Protein AF-A0A318J741-F1 (afdb_monomer_lite)

Sequence (229 aa):
MSKDDDIQQAINSIALIRQVISQTDAGNPDAKLSGITLDANLLVQLGVFFIVLALGLLELFTSGAMTETLGSGHQNLELKFFGIGLMAFIIVGLVLVLYFVVWRAARHNGEEPGAYIRRNFLYMYQLSLVSDLLMKFICLALLLLADKALWIAPVLLAFTADYLFQARLFTLPSKVAAALGVLCLSLAAYQFYVGSGSLLLPLLTFSAVAGLSAGRLVLRYRNQVQTVH

Secondary structure (DSSP, 8-state):
--HHHHHHHHHHHHHHHHHHHHHHS-S-TTTS--HHHHHHHHHHHHHHHHHHHHHHHHHHHTTSHHHHHHHHTTS-HHHHHHHHHHHHHHHHHHHHHHHHHHHHHHHHTT--HHHHHHHH-HHHHTSHHHHHHHHHHHHHHHHHHTT-GGGHHHHHHHHHHHHHHHTSS----HHHHHHHHHHHHHHHHHHHHHT---SHHHHHHHHHHHHHHHHHHHHHHHHHHHT--

Organism: NCBI:txid401470

Foldseek 3Di:
DDPVVVVVVVVVVVVVVVVVVVVVVVPCPPVLPDVLLLVLLLVLLVVVLVVLVVVLVCCVVVVRPVLVLLLCLLPDVVSLVVVLVVLVVVLVVSLVVSLVSLCVSCVVVVHDSLVSCVRRPVCVNVCVVVVLSVVLSVVCSVCSVVSNLLLNQLVLLLVQLVCLCVCRSFVDPNVVSNVLSVVSNVVSVVSVVVSGSGNNVSSVSSSVRSCVRSVVSVVVSVVVVVVVD

pLDDT: mean 73.74, std 16.0, range [33.69, 92.88]

Radius of gyration: 19.63 Å; chains: 1; bounding box: 60×36×53 Å

Structure (mmCIF, N/CA/C/O backbone):
data_AF-A0A318J741-F1
#
_entry.id   AF-A0A318J741-F1
#
loop_
_atom_site.group_PDB
_atom_site.id
_atom_site.type_symbol
_atom_site.label_atom_id
_atom_site.label_alt_id
_atom_site.label_comp_id
_atom_site.label_asym_id
_atom_site.label_entity_id
_atom_site.label_seq_id
_atom_site.pdbx_PDB_ins_code
_atom_site.Cartn_x
_atom_site.Cartn_y
_atom_site.Cartn_z
_atom_site.occupancy
_atom_site.B_iso_or_equiv
_atom_site.auth_seq_id
_atom_site.auth_comp_id
_atom_site.auth_asym_id
_atom_site.auth_atom_id
_atom_site.pdbx_PDB_model_num
ATOM 1 N N . MET A 1 1 ? 29.838 -16.207 22.877 1.00 45.62 1 MET A N 1
ATOM 2 C CA . MET A 1 1 ? 28.649 -15.331 22.905 1.00 45.62 1 MET A CA 1
ATOM 3 C C . MET A 1 1 ? 28.060 -15.362 21.514 1.00 45.62 1 MET A C 1
ATOM 5 O O . MET A 1 1 ? 28.719 -14.902 20.588 1.00 45.62 1 MET A O 1
ATOM 9 N N . SER A 1 2 ? 26.957 -16.093 21.349 1.00 47.00 2 SER A N 1
ATOM 10 C CA . SER A 1 2 ? 26.389 -16.400 20.035 1.00 47.00 2 SER A CA 1
ATOM 11 C C . SER A 1 2 ? 25.506 -15.249 19.567 1.00 47.00 2 SER A C 1
ATOM 13 O O . SER A 1 2 ? 24.723 -14.717 20.343 1.00 47.00 2 SER A O 1
ATOM 15 N N . LYS A 1 3 ? 25.608 -14.912 18.281 1.00 52.59 3 LYS A N 1
ATOM 16 C CA . LYS A 1 3 ? 24.819 -13.886 17.578 1.00 52.59 3 LYS A CA 1
ATOM 17 C C . LYS A 1 3 ? 23.297 -14.098 17.706 1.00 52.59 3 LYS A C 1
ATOM 19 O O . LYS A 1 3 ? 22.533 -13.159 17.515 1.00 52.59 3 LYS A O 1
ATOM 24 N N . ASP A 1 4 ? 22.877 -15.319 18.039 1.00 50.16 4 ASP A N 1
ATOM 25 C CA . ASP A 1 4 ? 21.478 -15.697 18.251 1.00 50.16 4 ASP A CA 1
ATOM 26 C C . ASP A 1 4 ? 20.902 -15.183 19.581 1.00 50.16 4 ASP A C 1
ATOM 28 O O . ASP A 1 4 ? 19.715 -14.851 19.631 1.00 50.16 4 ASP A O 1
ATOM 32 N N . ASP A 1 5 ? 21.731 -15.040 20.623 1.00 53.41 5 ASP A N 1
ATOM 33 C CA . ASP A 1 5 ? 21.294 -14.507 21.922 1.00 53.41 5 ASP A CA 1
ATOM 34 C C . ASP A 1 5 ? 20.944 -13.017 21.801 1.00 53.41 5 ASP A C 1
ATOM 36 O O . ASP A 1 5 ? 19.910 -12.581 22.304 1.00 53.41 5 ASP A O 1
ATOM 40 N N . ASP A 1 6 ? 21.733 -12.248 21.042 1.00 50.16 6 ASP A N 1
ATOM 41 C CA . ASP A 1 6 ? 21.487 -10.819 20.802 1.00 50.16 6 ASP A CA 1
ATOM 42 C C . ASP A 1 6 ? 20.216 -10.586 19.963 1.00 50.16 6 ASP A C 1
ATOM 44 O O . ASP A 1 6 ? 19.458 -9.643 20.210 1.00 50.16 6 ASP A O 1
ATOM 48 N N . ILE A 1 7 ? 19.930 -11.467 18.994 1.00 54.03 7 ILE A N 1
ATOM 49 C CA . ILE A 1 7 ? 18.706 -11.402 18.176 1.00 54.03 7 ILE A CA 1
ATOM 50 C C . ILE A 1 7 ? 17.479 -11.767 19.022 1.00 54.03 7 ILE A C 1
ATOM 52 O O . ILE A 1 7 ? 16.461 -11.073 18.955 1.00 54.03 7 ILE A O 1
ATOM 56 N N . GLN A 1 8 ? 17.561 -12.801 19.865 1.00 50.00 8 GLN A N 1
ATOM 57 C CA . GLN A 1 8 ? 16.479 -13.143 20.796 1.00 50.00 8 GLN A CA 1
ATOM 58 C C . GLN A 1 8 ? 16.249 -12.048 21.840 1.00 50.00 8 GLN A C 1
ATOM 60 O O . GLN A 1 8 ? 15.099 -11.747 22.174 1.00 50.00 8 GLN A O 1
ATOM 65 N N . GLN A 1 9 ? 17.309 -11.397 22.315 1.00 47.47 9 GLN A N 1
ATOM 66 C CA . GLN A 1 9 ? 17.214 -10.300 23.272 1.00 47.47 9 GLN A CA 1
ATOM 67 C C . GLN A 1 9 ? 16.610 -9.043 22.629 1.00 47.47 9 GLN A C 1
ATOM 69 O O . GLN A 1 9 ? 15.748 -8.405 23.238 1.00 47.47 9 GLN A O 1
ATOM 74 N N . ALA A 1 10 ? 16.943 -8.734 21.373 1.00 52.16 10 ALA A N 1
ATOM 75 C CA . ALA A 1 10 ? 16.309 -7.658 20.608 1.00 52.16 10 ALA A CA 1
ATOM 76 C C . ALA A 1 10 ? 14.812 -7.928 20.349 1.00 52.16 10 ALA A C 1
ATOM 78 O O . ALA A 1 10 ? 13.978 -7.040 20.542 1.00 52.16 10 ALA A O 1
ATOM 79 N N . ILE A 1 11 ? 14.443 -9.163 19.994 1.00 51.88 11 ILE A N 1
ATOM 80 C CA . ILE A 1 11 ? 13.040 -9.567 19.792 1.00 51.88 11 ILE A CA 1
ATOM 81 C C . ILE A 1 11 ? 12.247 -9.501 21.108 1.00 51.88 11 ILE A C 1
ATOM 83 O O . ILE A 1 11 ? 11.135 -8.967 21.124 1.00 51.88 11 ILE A O 1
ATOM 87 N N . ASN A 1 12 ? 12.820 -9.960 22.223 1.00 48.75 12 ASN A N 1
ATOM 88 C CA . ASN A 1 12 ? 12.201 -9.854 23.549 1.00 48.75 12 ASN A CA 1
ATOM 89 C C . ASN A 1 12 ? 12.054 -8.402 24.009 1.00 48.75 12 ASN A C 1
ATOM 91 O O . ASN A 1 12 ? 11.058 -8.063 24.641 1.00 48.75 12 ASN A O 1
ATOM 95 N N . SER A 1 13 ? 12.991 -7.529 23.644 1.00 49.62 13 SER A N 1
ATOM 96 C CA . SER A 1 13 ? 12.916 -6.093 23.933 1.00 49.62 13 SER A CA 1
ATOM 97 C C . SER A 1 13 ? 11.777 -5.426 23.160 1.00 49.62 13 SER A C 1
ATOM 99 O O . SER A 1 13 ? 11.023 -4.636 23.724 1.00 49.62 13 SER A O 1
ATOM 101 N N . ILE A 1 14 ? 11.582 -5.794 21.890 1.00 53.22 14 ILE A N 1
ATOM 102 C CA . ILE A 1 14 ? 10.446 -5.331 21.077 1.00 53.22 14 ILE A CA 1
ATOM 103 C C . ILE A 1 14 ? 9.124 -5.876 21.639 1.00 53.22 14 ILE A C 1
ATOM 105 O O . ILE A 1 14 ? 8.137 -5.141 21.717 1.00 53.22 14 ILE A O 1
ATOM 109 N N . ALA A 1 15 ? 9.098 -7.136 22.083 1.00 49.84 15 ALA A N 1
ATOM 110 C CA . ALA A 1 15 ? 7.933 -7.734 22.732 1.00 49.84 15 ALA A CA 1
ATOM 111 C C . ALA A 1 15 ? 7.603 -7.054 24.072 1.00 49.84 15 ALA A C 1
ATOM 113 O O . ALA A 1 15 ? 6.431 -6.801 24.340 1.00 49.84 15 ALA A O 1
ATOM 114 N N . LEU A 1 16 ? 8.615 -6.685 24.864 1.00 43.78 16 LEU A N 1
ATOM 115 C CA . LEU A 1 16 ? 8.478 -5.956 26.128 1.00 43.78 16 LEU A CA 1
ATOM 116 C C . LEU A 1 16 ? 8.013 -4.514 25.919 1.00 43.78 16 LEU A C 1
ATOM 118 O O . LEU A 1 16 ? 7.095 -4.080 26.606 1.00 43.78 16 LEU A O 1
ATOM 122 N N . ILE A 1 17 ? 8.555 -3.787 24.937 1.00 52.59 17 ILE A N 1
ATOM 123 C CA . ILE A 1 17 ? 8.069 -2.442 24.576 1.00 52.59 17 ILE A CA 1
ATOM 124 C C . ILE A 1 17 ? 6.600 -2.520 24.146 1.00 52.59 17 ILE A C 1
ATOM 126 O O . ILE A 1 17 ? 5.777 -1.708 24.568 1.00 52.59 17 ILE A O 1
ATOM 130 N N . ARG A 1 18 ? 6.235 -3.547 23.372 1.00 51.88 18 ARG A N 1
ATOM 131 C CA . ARG A 1 18 ? 4.846 -3.785 22.969 1.00 51.88 18 ARG A CA 1
ATOM 132 C C . ARG A 1 18 ? 3.959 -4.187 24.144 1.00 51.88 18 ARG A C 1
ATOM 134 O O . ARG A 1 18 ? 2.808 -3.769 24.186 1.00 51.88 18 ARG A O 1
ATOM 141 N N . GLN A 1 19 ? 4.482 -4.956 25.095 1.00 46.38 19 GLN A N 1
ATOM 142 C CA . GLN A 1 19 ? 3.770 -5.354 26.303 1.00 46.38 19 GLN A CA 1
ATOM 143 C C . GLN A 1 19 ? 3.533 -4.155 27.223 1.00 46.38 19 GLN A C 1
ATOM 145 O O . GLN A 1 19 ? 2.423 -4.005 27.714 1.00 46.38 19 GLN A O 1
ATOM 150 N N . VAL A 1 20 ? 4.509 -3.261 27.378 1.00 50.78 20 VAL A N 1
ATOM 151 C CA . VAL A 1 20 ? 4.385 -2.021 28.159 1.00 50.78 20 VAL A CA 1
ATOM 152 C C . VAL A 1 20 ? 3.412 -1.040 27.495 1.00 50.78 20 VAL A C 1
ATOM 154 O O . VAL A 1 20 ? 2.571 -0.462 28.182 1.00 50.78 20 VAL A O 1
ATOM 157 N N . ILE A 1 21 ? 3.421 -0.922 26.160 1.00 46.78 21 ILE A N 1
ATOM 158 C CA . ILE A 1 21 ? 2.388 -0.173 25.417 1.00 46.78 21 ILE A CA 1
ATOM 159 C C . ILE A 1 21 ? 1.013 -0.828 25.616 1.00 46.78 21 ILE A C 1
ATOM 161 O O . ILE A 1 21 ? 0.052 -0.142 25.948 1.00 46.78 21 ILE A O 1
ATOM 165 N N . SER A 1 22 ? 0.925 -2.159 25.521 1.00 40.78 22 SER A N 1
ATOM 166 C CA . SER A 1 22 ? -0.332 -2.890 25.719 1.00 40.78 22 SER A CA 1
ATOM 167 C C . SER A 1 22 ? -0.840 -2.854 27.160 1.00 40.78 22 SER A C 1
ATOM 169 O O . SER A 1 22 ? -2.041 -2.906 27.366 1.00 40.78 22 SER A O 1
ATOM 171 N N . GLN A 1 23 ? 0.047 -2.745 28.154 1.00 40.34 23 GLN A N 1
ATOM 172 C CA . GLN A 1 23 ? -0.297 -2.614 29.571 1.00 40.34 23 GLN A CA 1
ATOM 173 C C . GLN A 1 23 ? -0.703 -1.180 29.914 1.00 40.34 23 GLN A C 1
ATOM 175 O O . GLN A 1 23 ? -1.577 -0.984 30.752 1.00 40.34 23 GLN A O 1
ATOM 180 N N . THR A 1 24 ? -0.162 -0.188 29.205 1.00 44.19 24 THR A N 1
ATOM 181 C CA . THR A 1 24 ? -0.667 1.193 29.252 1.00 44.19 24 THR A CA 1
ATOM 182 C C . THR A 1 24 ? -2.039 1.303 28.560 1.00 44.19 24 THR A C 1
ATOM 184 O O . THR A 1 24 ? -2.886 2.084 28.989 1.00 44.19 24 THR A O 1
ATOM 187 N N . ASP A 1 25 ? -2.311 0.461 27.554 1.00 43.03 25 ASP A N 1
ATOM 188 C CA . ASP A 1 25 ? -3.630 0.278 26.920 1.00 43.03 25 ASP A CA 1
ATOM 189 C C . ASP A 1 25 ? -4.553 -0.729 27.649 1.00 43.03 25 ASP A C 1
ATOM 191 O O . ASP A 1 25 ? -5.737 -0.825 27.322 1.00 43.03 25 ASP A O 1
ATOM 195 N N . ALA A 1 26 ? -4.060 -1.453 28.662 1.00 38.97 26 ALA A N 1
ATOM 196 C CA . ALA A 1 26 ? -4.824 -2.456 29.417 1.00 38.97 26 ALA A CA 1
ATOM 197 C C . ALA A 1 26 ? -5.796 -1.837 30.431 1.00 38.97 26 ALA A C 1
ATOM 199 O O . ALA A 1 26 ? -6.567 -2.555 31.065 1.00 38.97 26 ALA A O 1
ATOM 200 N N . GLY A 1 27 ? -5.830 -0.506 30.535 1.00 33.69 27 GLY A N 1
ATOM 201 C CA . GLY A 1 27 ? -6.854 0.253 31.253 1.00 33.69 27 GLY A CA 1
ATOM 202 C C . GLY A 1 27 ? -8.227 0.245 30.570 1.00 33.69 27 GLY A C 1
ATOM 203 O O . GLY A 1 27 ? -8.911 1.259 30.609 1.00 33.69 27 GLY A O 1
ATOM 204 N N . ASN A 1 28 ? -8.637 -0.892 29.993 1.00 37.97 28 ASN A N 1
ATOM 205 C CA . ASN A 1 28 ? -9.906 -1.162 29.308 1.00 37.97 28 ASN A CA 1
ATOM 206 C C . ASN A 1 28 ? -9.892 -0.936 27.769 1.00 37.97 28 ASN A C 1
ATOM 208 O O . ASN A 1 28 ? -10.430 0.057 27.269 1.00 37.97 28 ASN A O 1
ATOM 212 N N . PRO A 1 29 ? -9.324 -1.879 26.982 1.00 42.94 29 PRO A N 1
ATOM 213 C CA . PRO A 1 29 ? -9.423 -1.876 25.515 1.00 42.94 29 PRO A CA 1
ATOM 214 C C . PRO A 1 29 ? -10.866 -2.040 25.000 1.00 42.94 29 PRO A C 1
ATOM 216 O O . PRO A 1 29 ? -11.148 -1.668 23.860 1.00 42.94 29 PRO A O 1
ATOM 219 N N . ASP A 1 30 ? -11.784 -2.521 25.844 1.00 37.59 30 ASP A N 1
ATOM 220 C CA . ASP A 1 30 ? -13.208 -2.687 25.527 1.00 37.59 30 ASP A CA 1
ATOM 221 C C . ASP A 1 30 ? -14.014 -1.378 25.650 1.00 37.59 30 ASP A C 1
ATOM 223 O O . ASP A 1 30 ? -15.077 -1.251 25.049 1.00 37.59 30 ASP A O 1
ATOM 227 N N . ALA A 1 31 ? -13.491 -0.362 26.350 1.00 36.47 31 ALA A N 1
ATOM 228 C CA . ALA A 1 31 ? -14.156 0.937 26.521 1.00 36.47 31 ALA A CA 1
ATOM 229 C C . ALA A 1 31 ? -13.738 1.999 25.482 1.00 36.47 31 ALA A C 1
ATOM 231 O O . ALA A 1 31 ? -14.375 3.046 25.367 1.00 36.47 31 ALA A O 1
ATOM 232 N N . LYS A 1 32 ? -12.654 1.760 24.730 1.00 38.09 32 LYS A N 1
ATOM 233 C CA . LYS A 1 32 ? -12.018 2.776 23.865 1.00 38.09 32 LYS A CA 1
ATOM 234 C C . LYS A 1 32 ? -12.436 2.702 22.392 1.00 38.09 32 LYS A C 1
ATOM 236 O O . LYS A 1 32 ? -12.245 3.665 21.657 1.00 38.09 32 LYS A O 1
ATOM 241 N N . LEU A 1 33 ? -13.047 1.593 21.972 1.00 43.84 33 LEU A N 1
ATOM 242 C CA . LEU A 1 33 ? -13.705 1.433 20.671 1.00 43.84 33 LEU A CA 1
ATOM 243 C C . LEU A 1 33 ? -15.199 1.750 20.818 1.00 43.84 33 LEU A C 1
ATOM 245 O O . LEU A 1 33 ? -16.056 0.880 20.688 1.00 43.84 33 LEU A O 1
ATOM 249 N N . SER A 1 34 ? -15.501 3.013 21.126 1.00 41.97 34 SER A N 1
ATOM 250 C CA . SER A 1 34 ? -16.852 3.562 20.975 1.00 41.97 34 SER A CA 1
ATOM 251 C C . SER A 1 34 ? -17.299 3.367 19.519 1.00 41.97 34 SER A C 1
ATOM 253 O O . SER A 1 34 ? -16.495 3.548 18.604 1.00 41.97 34 SER A O 1
ATOM 255 N N . GLY A 1 35 ? -18.553 2.965 19.285 1.00 45.19 35 GLY A N 1
ATOM 256 C CA . GLY A 1 35 ? -19.053 2.501 17.977 1.00 45.19 35 GLY A CA 1
ATOM 257 C C . GLY A 1 35 ? -18.748 3.418 16.781 1.00 45.19 35 GLY A C 1
ATOM 258 O O . GLY A 1 35 ? -18.590 2.942 15.664 1.00 45.19 35 GLY A O 1
ATOM 259 N N . ILE A 1 36 ? -18.536 4.714 17.013 1.00 48.56 36 ILE A N 1
ATOM 260 C CA . ILE A 1 36 ? -18.245 5.704 15.966 1.00 48.56 36 ILE A CA 1
ATOM 261 C C . ILE A 1 36 ? -16.765 5.672 15.520 1.00 48.56 36 ILE A C 1
ATOM 263 O O . ILE A 1 36 ? -16.435 5.994 14.378 1.00 48.56 36 ILE A O 1
ATOM 267 N N . THR A 1 37 ? -15.849 5.247 16.396 1.00 52.59 37 THR A N 1
ATOM 268 C CA . THR A 1 37 ? -14.440 4.968 16.066 1.00 52.59 37 THR A CA 1
ATOM 269 C C . THR A 1 37 ? -14.319 3.777 15.116 1.00 52.59 37 THR A C 1
ATOM 271 O O . THR A 1 37 ? -13.447 3.736 14.244 1.00 52.59 37 THR A O 1
ATOM 274 N N . LEU A 1 38 ? -15.219 2.806 15.295 1.00 57.16 38 LEU A N 1
ATOM 275 C CA . LEU A 1 38 ? -15.318 1.602 14.482 1.00 57.16 38 LEU A CA 1
ATOM 276 C C . LEU A 1 38 ? -15.793 1.945 13.062 1.00 57.16 38 LEU A C 1
ATOM 278 O O . LEU A 1 38 ? -15.199 1.456 12.103 1.00 57.16 38 LEU A O 1
ATOM 282 N N . ASP A 1 39 ? -16.774 2.844 12.932 1.00 60.78 39 ASP A N 1
ATOM 283 C CA . ASP A 1 39 ? -17.339 3.277 11.645 1.00 60.78 39 ASP A CA 1
ATOM 284 C C . ASP A 1 39 ? -16.320 3.988 10.749 1.00 60.78 39 ASP A C 1
ATOM 286 O O . ASP A 1 39 ? -16.168 3.646 9.575 1.00 60.78 39 ASP A O 1
ATOM 290 N N . ALA A 1 40 ? -15.573 4.952 11.293 1.00 64.12 40 ALA A N 1
ATOM 291 C CA . ALA A 1 40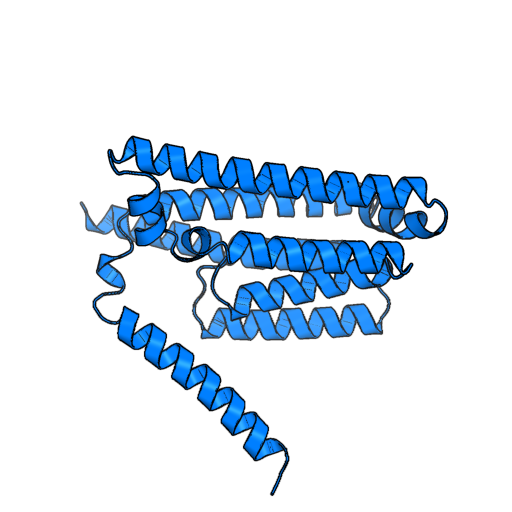 ? -14.582 5.694 10.516 1.00 64.12 40 ALA A CA 1
ATOM 292 C C . ALA A 1 40 ? -13.412 4.797 10.067 1.00 64.12 40 ALA A C 1
ATOM 294 O O . ALA A 1 40 ? -12.962 4.886 8.923 1.00 64.12 40 ALA A O 1
ATOM 295 N N . ASN A 1 41 ? -12.948 3.891 10.935 1.00 67.56 41 ASN A N 1
ATOM 296 C CA . ASN A 1 41 ? -11.892 2.940 10.586 1.00 67.56 41 ASN A CA 1
ATOM 297 C C . ASN A 1 41 ? -12.372 1.893 9.564 1.00 67.56 41 ASN A C 1
ATOM 299 O O . ASN A 1 41 ? -11.635 1.543 8.643 1.00 67.56 41 ASN A O 1
ATOM 303 N N . LEU A 1 42 ? -13.623 1.435 9.684 1.00 71.25 42 LEU A N 1
ATOM 304 C CA . LEU A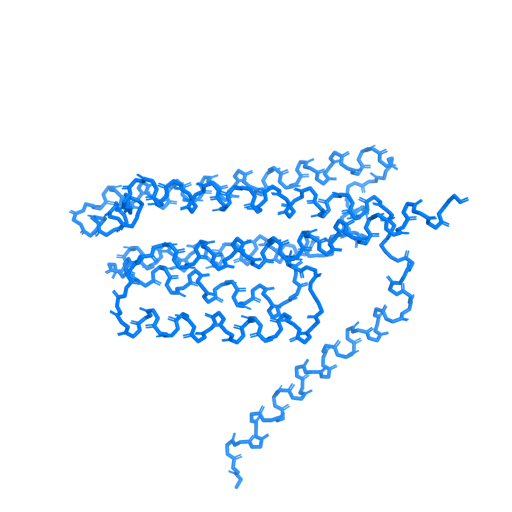 1 42 ? -14.249 0.532 8.720 1.00 71.25 42 LEU A CA 1
ATOM 305 C C . LEU A 1 42 ? -14.376 1.190 7.340 1.00 71.25 42 LEU A C 1
ATOM 307 O O . LEU A 1 42 ? -14.032 0.560 6.343 1.00 71.25 42 LEU A O 1
ATOM 311 N N . LEU A 1 43 ? -14.814 2.451 7.271 1.00 71.75 43 LEU A N 1
ATOM 312 C CA . LEU A 1 43 ? -14.962 3.187 6.010 1.00 71.75 43 LEU A CA 1
ATOM 313 C C . LEU A 1 43 ? -13.609 3.349 5.305 1.00 71.75 43 LEU A C 1
ATOM 315 O O . LEU A 1 43 ? -13.497 3.060 4.114 1.00 71.75 43 LEU A O 1
ATOM 319 N N . VAL A 1 44 ? -12.564 3.729 6.047 1.00 72.94 44 VAL A N 1
ATOM 320 C CA . VAL A 1 44 ? -11.203 3.848 5.504 1.00 72.94 44 VAL A CA 1
ATOM 321 C C . VAL A 1 44 ? -10.675 2.492 5.029 1.00 72.94 44 VAL A C 1
ATOM 323 O O . VAL A 1 44 ? -10.179 2.400 3.906 1.00 72.94 44 VAL A O 1
ATOM 326 N N . GLN A 1 45 ? -10.814 1.425 5.824 1.00 76.94 45 GLN A N 1
ATOM 327 C CA . GLN A 1 45 ? -10.345 0.094 5.423 1.00 76.94 45 GLN A CA 1
ATOM 328 C C . GLN A 1 45 ? -11.107 -0.470 4.221 1.00 76.94 45 GLN A C 1
ATOM 330 O O . GLN A 1 45 ? -10.478 -1.043 3.334 1.00 76.94 45 GLN A O 1
ATOM 335 N N . LEU A 1 46 ? -12.430 -0.295 4.157 1.00 79.94 46 LEU A N 1
ATOM 336 C CA . LEU A 1 46 ? -13.229 -0.714 3.004 1.00 79.94 46 LEU A CA 1
ATOM 337 C C . LEU A 1 46 ? -12.856 0.083 1.756 1.00 79.94 46 LEU A C 1
ATOM 339 O O . LEU A 1 46 ? -12.675 -0.511 0.697 1.00 79.94 46 LEU A O 1
ATOM 343 N N . GLY A 1 47 ? -12.685 1.401 1.875 1.00 79.69 47 GLY A N 1
ATOM 344 C CA . GLY A 1 47 ? -12.249 2.245 0.763 1.00 79.69 47 GLY A CA 1
ATOM 345 C C . GLY A 1 47 ? -10.901 1.794 0.205 1.00 79.69 47 GLY A C 1
ATOM 346 O O . GLY A 1 47 ? -10.775 1.548 -0.993 1.00 79.69 47 GLY A O 1
ATOM 347 N N . VAL A 1 48 ? -9.913 1.597 1.081 1.00 81.19 48 VAL A N 1
ATOM 348 C CA . VAL A 1 48 ? -8.587 1.088 0.705 1.00 81.19 48 VAL A CA 1
ATOM 349 C C . VAL A 1 48 ? -8.683 -0.308 0.079 1.00 81.19 48 VAL A C 1
ATOM 351 O O . VAL A 1 48 ? -8.075 -0.550 -0.962 1.00 81.19 48 VAL A O 1
ATOM 354 N N . PHE A 1 49 ? -9.482 -1.209 0.656 1.00 84.62 49 PHE A N 1
ATOM 355 C CA . PHE A 1 49 ? -9.712 -2.544 0.106 1.00 84.62 49 PHE A CA 1
ATOM 356 C C . PHE A 1 49 ? -10.278 -2.491 -1.318 1.00 84.62 49 PHE A C 1
ATOM 358 O O . PHE A 1 49 ? -9.713 -3.121 -2.210 1.00 84.62 49 PHE A O 1
ATOM 365 N N . PHE A 1 50 ? -11.346 -1.723 -1.551 1.00 86.25 50 PHE A N 1
ATOM 366 C CA . PHE A 1 50 ? -11.978 -1.628 -2.869 1.00 86.25 50 PHE A CA 1
ATOM 367 C C . PHE A 1 50 ? -11.070 -0.975 -3.908 1.00 86.25 50 PHE A C 1
ATOM 369 O O . PHE A 1 50 ? -11.030 -1.448 -5.041 1.00 86.25 50 PHE A O 1
ATOM 376 N N . ILE A 1 51 ? -10.313 0.061 -3.535 1.00 85.88 51 ILE A N 1
ATOM 377 C CA . ILE A 1 51 ? -9.354 0.707 -4.441 1.00 85.88 51 ILE A CA 1
ATOM 378 C C . ILE A 1 51 ? -8.273 -0.289 -4.865 1.00 85.88 51 ILE A C 1
ATOM 380 O O . ILE A 1 51 ? -8.039 -0.466 -6.059 1.00 85.88 51 ILE A O 1
ATOM 384 N N . VAL A 1 52 ? -7.634 -0.974 -3.912 1.00 87.06 52 VAL A N 1
ATOM 385 C CA . VAL A 1 52 ? -6.550 -1.916 -4.235 1.00 87.06 52 VAL A CA 1
ATOM 386 C C . VAL A 1 52 ? -7.082 -3.135 -4.988 1.00 87.06 52 VAL A C 1
ATOM 388 O O . VAL A 1 52 ? -6.447 -3.588 -5.938 1.00 87.06 52 VAL A O 1
ATOM 391 N N . LEU A 1 53 ? -8.278 -3.618 -4.639 1.00 88.56 53 LEU A N 1
ATOM 392 C CA . LEU A 1 53 ? -8.937 -4.697 -5.373 1.00 88.56 53 LEU A CA 1
ATOM 393 C C . LEU A 1 53 ? -9.247 -4.288 -6.818 1.00 88.56 53 LEU A C 1
ATOM 395 O O . LEU A 1 53 ? -8.983 -5.063 -7.732 1.00 88.56 53 LEU A O 1
ATOM 399 N N . ALA A 1 54 ? -9.767 -3.078 -7.036 1.00 87.75 54 ALA A N 1
ATOM 400 C CA . ALA A 1 54 ? -10.033 -2.561 -8.374 1.00 87.75 54 ALA A CA 1
ATOM 401 C C . ALA A 1 54 ? -8.743 -2.448 -9.197 1.00 87.75 54 ALA A C 1
ATOM 403 O O . ALA A 1 54 ? -8.736 -2.850 -10.356 1.00 87.75 54 ALA A O 1
ATOM 404 N N . LEU A 1 55 ? -7.643 -1.982 -8.597 1.00 87.44 55 LEU A N 1
ATOM 405 C CA . LEU A 1 55 ? -6.334 -1.947 -9.258 1.00 87.44 55 LEU A CA 1
ATOM 406 C C . LEU A 1 55 ? -5.834 -3.355 -9.606 1.00 87.44 55 LEU A C 1
ATOM 408 O O . LEU A 1 55 ? -5.370 -3.571 -10.721 1.00 87.44 55 LEU A O 1
ATOM 412 N N . GLY A 1 56 ? -5.983 -4.325 -8.700 1.00 85.38 56 GLY A N 1
ATOM 413 C CA . GLY A 1 56 ? -5.628 -5.724 -8.960 1.00 85.38 56 GLY A CA 1
ATOM 414 C C . GLY A 1 56 ? -6.456 -6.352 -10.084 1.00 85.38 56 GLY A C 1
ATOM 415 O O . GLY A 1 56 ? -5.909 -7.045 -10.938 1.00 85.38 56 GLY A O 1
ATOM 416 N N . LEU A 1 57 ? -7.763 -6.076 -10.125 1.00 88.00 57 LEU A N 1
ATOM 417 C CA . LEU A 1 57 ? -8.639 -6.521 -11.210 1.00 88.00 57 LEU A CA 1
ATOM 418 C C . LEU A 1 57 ? -8.282 -5.845 -12.534 1.00 88.00 57 LEU A C 1
ATOM 420 O O . LEU A 1 57 ? -8.206 -6.526 -13.550 1.00 88.00 57 LEU A O 1
ATOM 424 N N . LEU A 1 58 ? -8.028 -4.535 -12.538 1.00 87.75 58 LEU A N 1
ATOM 425 C CA . LEU A 1 58 ? -7.574 -3.821 -13.732 1.00 87.75 58 LEU A CA 1
ATOM 426 C C . LEU A 1 58 ? -6.270 -4.411 -14.264 1.00 87.75 58 LEU A C 1
ATOM 428 O O . LEU A 1 58 ? -6.171 -4.661 -15.459 1.00 87.75 58 LEU A O 1
ATOM 432 N N . GLU A 1 59 ? -5.303 -4.689 -13.394 1.00 87.69 59 GLU A N 1
ATOM 433 C CA . GLU A 1 59 ? -4.040 -5.318 -13.782 1.00 87.69 59 GLU A CA 1
ATOM 434 C C . GLU A 1 59 ? -4.264 -6.710 -14.395 1.00 87.69 59 GLU A C 1
ATOM 436 O O . GLU A 1 59 ? -3.656 -7.051 -15.409 1.00 87.69 59 GLU A O 1
ATOM 441 N N . LEU A 1 60 ? -5.195 -7.490 -13.835 1.00 88.12 60 LEU A N 1
ATOM 442 C CA . LEU A 1 60 ? -5.571 -8.803 -14.360 1.00 88.12 60 LEU A CA 1
ATOM 443 C C . LEU A 1 60 ? -6.250 -8.700 -15.738 1.00 88.12 60 LEU A C 1
ATOM 445 O O . LEU A 1 60 ? -5.886 -9.426 -16.660 1.00 88.12 60 LEU A O 1
ATOM 449 N N . PHE A 1 61 ? -7.219 -7.794 -15.896 1.00 89.94 61 PHE A N 1
ATOM 450 C CA . PHE A 1 61 ? -7.981 -7.624 -17.140 1.00 89.94 61 PHE A CA 1
ATOM 451 C C . PHE A 1 61 ? -7.170 -6.967 -18.260 1.00 89.94 61 PHE A C 1
ATOM 453 O O . PHE A 1 61 ? -7.409 -7.245 -19.432 1.00 89.94 61 PHE A O 1
ATOM 460 N N . THR A 1 62 ? -6.198 -6.122 -17.918 1.00 86.88 62 THR A N 1
ATOM 461 C CA . THR A 1 62 ? -5.303 -5.464 -18.884 1.00 86.88 62 THR A CA 1
ATOM 462 C C . THR A 1 62 ? -4.050 -6.282 -19.192 1.00 86.88 62 THR A C 1
ATOM 464 O O . THR A 1 62 ? -3.170 -5.796 -19.893 1.00 86.88 62 THR A O 1
ATOM 467 N N . SER A 1 63 ? -3.968 -7.528 -18.706 1.00 81.94 63 SER A N 1
ATOM 468 C CA . SER A 1 63 ? -2.816 -8.422 -18.902 1.00 81.94 63 SER A CA 1
ATOM 469 C C . SER A 1 63 ? -1.480 -7.827 -18.433 1.00 81.94 63 SER A C 1
ATOM 471 O O . SER A 1 63 ? -0.434 -8.122 -19.005 1.00 81.94 63 SER A O 1
ATOM 473 N N . GLY A 1 64 ? -1.500 -7.018 -17.370 1.00 80.50 64 GLY A N 1
ATOM 474 C CA . GLY A 1 64 ? -0.290 -6.452 -16.777 1.00 80.50 64 GLY A CA 1
ATOM 475 C C . GLY A 1 64 ? 0.109 -5.073 -17.302 1.00 80.50 64 GLY A C 1
ATOM 476 O O . GLY A 1 64 ? 1.289 -4.733 -17.240 1.00 80.50 64 GLY A O 1
ATOM 477 N N . ALA A 1 65 ? -0.828 -4.270 -17.815 1.00 81.62 65 ALA A N 1
ATOM 478 C CA . ALA A 1 65 ? -0.506 -2.960 -18.383 1.00 81.62 65 ALA A CA 1
ATOM 479 C C . ALA A 1 65 ? 0.172 -2.011 -17.378 1.00 81.62 65 ALA A C 1
ATOM 481 O O . ALA A 1 65 ? 1.017 -1.206 -17.779 1.00 81.62 65 ALA A O 1
ATOM 482 N N . MET A 1 66 ? -0.134 -2.091 -16.074 1.00 81.50 66 MET A N 1
ATOM 483 C CA . MET A 1 66 ? 0.577 -1.281 -15.075 1.00 81.50 66 MET A CA 1
ATOM 484 C C . MET A 1 66 ? 2.001 -1.802 -14.872 1.00 81.50 66 MET A C 1
ATOM 486 O O . MET A 1 66 ? 2.937 -1.009 -14.819 1.00 81.50 66 MET A O 1
ATOM 490 N N . THR A 1 67 ? 2.193 -3.123 -14.815 1.00 82.69 67 THR A N 1
ATOM 491 C CA . THR A 1 67 ? 3.532 -3.737 -14.764 1.00 82.69 67 THR A CA 1
ATOM 492 C C . THR A 1 67 ? 4.371 -3.361 -15.991 1.00 82.69 67 THR A C 1
ATOM 494 O O . THR A 1 67 ? 5.544 -3.009 -15.856 1.00 82.69 67 THR A O 1
ATOM 497 N N . GLU A 1 68 ? 3.784 -3.401 -17.186 1.00 82.06 68 GLU A N 1
ATOM 498 C CA . GLU A 1 68 ? 4.466 -3.089 -18.444 1.00 82.06 68 GLU A CA 1
ATOM 499 C C . GLU A 1 68 ? 4.825 -1.603 -18.543 1.00 82.06 68 GLU A C 1
ATOM 501 O O . GLU A 1 68 ? 5.968 -1.260 -18.847 1.00 82.06 68 GLU A O 1
ATOM 506 N N . THR A 1 69 ? 3.893 -0.708 -18.205 1.00 78.94 69 THR A N 1
ATOM 507 C CA . THR A 1 69 ? 4.163 0.738 -18.180 1.00 78.94 69 THR A CA 1
ATOM 508 C C . THR A 1 69 ? 5.250 1.092 -17.164 1.00 78.94 69 THR A C 1
ATOM 510 O O . THR A 1 69 ? 6.163 1.850 -17.496 1.00 78.94 69 THR A O 1
ATOM 513 N N . LEU A 1 70 ? 5.242 0.475 -15.979 1.00 77.50 70 LEU A N 1
ATOM 514 C CA . LEU A 1 70 ? 6.304 0.620 -14.979 1.00 77.50 70 LEU A CA 1
ATOM 515 C C . LEU A 1 70 ? 7.667 0.115 -15.496 1.00 77.50 70 LEU A C 1
ATOM 517 O O . LEU A 1 70 ? 8.693 0.750 -15.250 1.00 77.50 70 LEU A O 1
ATOM 521 N N . GLY A 1 71 ? 7.683 -0.999 -16.238 1.00 74.00 71 GLY A N 1
ATOM 522 C CA . GLY A 1 71 ? 8.885 -1.571 -16.857 1.00 74.00 71 GLY A CA 1
ATOM 523 C C . GLY A 1 71 ? 9.441 -0.730 -18.012 1.00 74.00 71 GLY A C 1
ATOM 524 O O . GLY A 1 71 ? 10.654 -0.545 -18.124 1.00 74.00 71 GLY A O 1
ATOM 525 N N . SER A 1 72 ? 8.558 -0.157 -18.833 1.00 69.62 72 SER A N 1
ATOM 526 C CA . SER A 1 72 ? 8.901 0.727 -19.958 1.00 69.62 72 SER A CA 1
ATOM 527 C C . SER A 1 72 ? 9.481 2.078 -19.518 1.00 69.62 72 SER A C 1
ATOM 529 O O . SER A 1 72 ? 10.208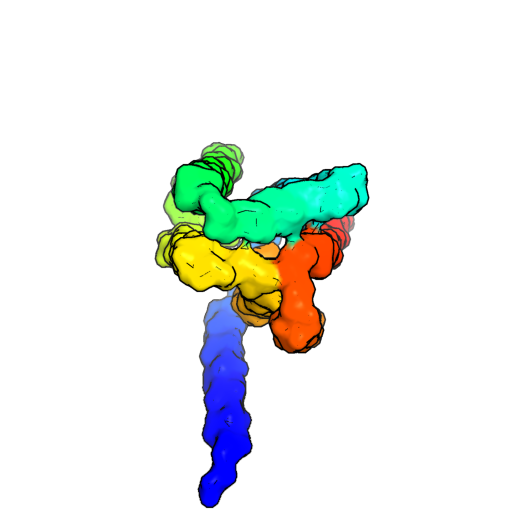 2.721 -20.278 1.00 69.62 72 SER A O 1
ATOM 531 N N . GLY A 1 73 ? 9.255 2.470 -18.256 1.00 61.72 73 GLY A N 1
ATOM 532 C CA . GLY A 1 73 ? 9.804 3.681 -17.642 1.00 61.72 73 GLY A CA 1
ATOM 533 C C . GLY A 1 73 ? 11.329 3.793 -17.714 1.00 61.72 73 GLY A C 1
ATOM 534 O O . GLY A 1 73 ? 11.847 4.902 -17.657 1.00 61.72 73 GLY A O 1
ATOM 535 N N . HIS A 1 74 ? 12.055 2.686 -17.913 1.00 64.25 74 HIS A N 1
ATOM 536 C CA . HIS A 1 74 ? 13.505 2.696 -18.138 1.00 64.25 74 HIS A CA 1
ATOM 537 C C . HIS A 1 74 ? 13.925 3.550 -19.347 1.00 64.25 74 HIS A C 1
ATOM 539 O O . HIS A 1 74 ? 14.981 4.176 -19.327 1.00 64.25 74 HIS A O 1
ATOM 545 N N . GLN A 1 75 ? 13.097 3.595 -20.395 1.00 66.88 75 GLN A N 1
ATOM 546 C CA . GLN A 1 75 ? 13.469 4.199 -21.677 1.00 66.88 75 GLN A CA 1
ATOM 547 C C . GLN A 1 75 ? 13.181 5.701 -21.754 1.00 66.88 75 GLN A C 1
ATOM 549 O O . GLN A 1 75 ? 13.783 6.388 -22.577 1.00 66.88 75 GLN A O 1
ATOM 554 N N . ASN A 1 76 ? 12.281 6.226 -20.914 1.00 77.06 76 ASN A N 1
ATOM 555 C CA . ASN A 1 76 ? 11.859 7.622 -20.990 1.00 77.06 76 ASN A CA 1
ATOM 556 C C . ASN A 1 76 ? 11.832 8.296 -19.610 1.00 77.06 76 ASN A C 1
ATOM 558 O O . ASN A 1 76 ? 10.993 8.003 -18.756 1.00 77.06 76 ASN A O 1
ATOM 562 N N . LEU A 1 77 ? 12.747 9.249 -19.417 1.00 80.06 77 LEU A N 1
ATOM 563 C CA . LEU A 1 77 ? 12.871 10.046 -18.196 1.00 80.06 77 LEU A CA 1
ATOM 564 C C . LEU A 1 77 ? 11.590 10.843 -17.893 1.00 80.06 77 LEU A C 1
ATOM 566 O O . LEU A 1 77 ? 11.214 10.980 -16.729 1.00 80.06 77 LEU A O 1
ATOM 570 N N . GLU A 1 78 ? 10.895 11.329 -18.926 1.00 83.25 78 GLU A N 1
ATOM 571 C CA . GLU A 1 78 ? 9.645 12.084 -18.775 1.00 83.25 78 GLU A CA 1
ATOM 572 C C . GLU A 1 78 ? 8.549 11.216 -18.155 1.00 83.25 78 GLU A C 1
ATOM 574 O O . GLU A 1 78 ? 7.836 11.659 -17.254 1.00 83.25 78 GLU A O 1
ATOM 579 N N . LEU A 1 79 ? 8.474 9.944 -18.564 1.00 80.50 79 LEU A N 1
ATOM 580 C CA . LEU A 1 79 ? 7.507 8.989 -18.029 1.00 80.50 79 LEU A CA 1
ATOM 581 C C . LEU A 1 79 ? 7.778 8.681 -16.547 1.00 80.50 79 LEU A C 1
ATOM 583 O O . LEU A 1 79 ? 6.833 8.576 -15.763 1.00 80.50 79 LEU A O 1
ATOM 587 N N . LYS A 1 80 ? 9.053 8.613 -16.131 1.00 82.12 80 LYS A N 1
ATOM 588 C CA . LYS A 1 80 ? 9.429 8.447 -14.713 1.00 82.12 80 LYS A CA 1
ATOM 589 C C . LYS A 1 80 ? 8.972 9.632 -13.869 1.00 82.12 80 LYS A C 1
ATOM 591 O O . LYS A 1 80 ? 8.345 9.433 -12.829 1.00 82.12 80 LYS A O 1
ATOM 596 N N . PHE A 1 81 ? 9.265 10.859 -14.305 1.00 84.94 81 PHE A N 1
ATOM 597 C CA . PHE A 1 81 ? 8.852 12.062 -13.578 1.00 84.94 81 PHE A CA 1
ATOM 598 C C . PHE A 1 81 ? 7.337 12.217 -13.541 1.00 84.94 81 PHE A C 1
ATOM 600 O O . PHE A 1 81 ? 6.792 12.566 -12.494 1.00 84.94 81 PHE A O 1
ATOM 607 N N . PHE A 1 82 ? 6.653 11.892 -14.638 1.00 84.69 82 PHE A N 1
ATOM 608 C CA . PHE A 1 82 ? 5.198 11.861 -14.676 1.00 84.69 82 PHE A CA 1
ATOM 609 C C . PHE A 1 82 ? 4.631 10.848 -13.673 1.00 84.69 82 PHE A C 1
ATOM 611 O O . PHE A 1 82 ? 3.765 11.201 -12.876 1.00 84.69 82 PHE A O 1
ATOM 618 N N . GLY A 1 83 ? 5.164 9.622 -13.636 1.00 82.00 83 GLY A N 1
ATOM 619 C CA . GLY A 1 83 ? 4.751 8.592 -12.678 1.00 82.00 83 GLY A CA 1
ATOM 620 C C . GLY A 1 83 ? 4.994 8.992 -11.219 1.00 82.00 83 GLY A C 1
ATOM 621 O O . GLY A 1 83 ? 4.109 8.837 -10.378 1.00 82.00 83 GLY A O 1
ATOM 622 N N . ILE A 1 84 ? 6.159 9.572 -10.913 1.00 87.12 84 ILE A N 1
ATOM 623 C CA . ILE A 1 84 ? 6.479 10.094 -9.574 1.00 87.12 84 ILE A CA 1
ATOM 624 C C . ILE A 1 84 ? 5.532 11.238 -9.195 1.00 87.12 84 ILE A C 1
ATOM 626 O O . ILE A 1 84 ? 5.003 11.250 -8.082 1.00 87.12 84 ILE A O 1
ATOM 630 N N . GLY A 1 85 ? 5.279 12.170 -10.117 1.00 86.94 85 GLY A N 1
ATOM 631 C CA . GLY A 1 85 ? 4.345 13.277 -9.918 1.00 86.94 85 GLY A CA 1
ATOM 632 C C . GLY A 1 85 ? 2.917 12.793 -9.667 1.00 86.94 85 GLY A C 1
ATOM 633 O O . GLY A 1 85 ? 2.262 13.266 -8.739 1.00 86.94 85 GLY A O 1
ATOM 634 N N . LEU A 1 86 ? 2.461 11.794 -10.427 1.00 85.62 86 LEU A N 1
ATOM 635 C CA . LEU A 1 86 ? 1.150 11.175 -10.250 1.00 85.62 86 LEU A CA 1
ATOM 636 C C . LEU A 1 86 ? 1.036 10.489 -8.882 1.00 85.62 86 LEU A C 1
ATOM 638 O O . LEU A 1 86 ? 0.053 10.701 -8.176 1.00 85.62 86 LEU A O 1
ATOM 642 N N . MET A 1 87 ? 2.049 9.720 -8.466 1.00 85.50 87 MET A N 1
ATOM 643 C CA . MET A 1 87 ? 2.077 9.106 -7.134 1.00 85.50 87 MET A CA 1
ATOM 644 C C . MET A 1 87 ? 2.048 10.158 -6.020 1.00 85.50 87 MET A C 1
ATOM 646 O O . MET A 1 87 ? 1.277 10.014 -5.072 1.00 85.50 87 MET A O 1
ATOM 650 N N . ALA A 1 88 ? 2.830 11.235 -6.142 1.00 87.00 88 ALA A N 1
ATOM 651 C CA . ALA A 1 88 ? 2.823 12.330 -5.173 1.00 87.00 88 ALA A CA 1
ATOM 652 C C . ALA A 1 88 ? 1.434 12.977 -5.074 1.00 87.00 88 ALA A C 1
ATOM 654 O O . ALA A 1 88 ? 0.919 13.184 -3.975 1.00 87.00 88 ALA A O 1
ATOM 655 N N . PHE A 1 89 ? 0.799 13.236 -6.220 1.00 87.81 89 PHE A N 1
ATOM 656 C CA . PHE A 1 89 ? -0.545 13.801 -6.284 1.00 87.81 89 PHE A CA 1
ATOM 657 C C . PHE A 1 89 ? -1.589 12.881 -5.639 1.00 87.81 89 PHE A C 1
ATOM 659 O O . PHE A 1 89 ? -2.403 13.342 -4.838 1.00 87.81 89 PHE A O 1
ATOM 666 N N . ILE A 1 90 ? -1.530 11.575 -5.918 1.00 83.69 90 ILE A N 1
ATOM 667 C CA . ILE A 1 90 ? -2.415 10.573 -5.309 1.00 83.69 90 ILE A CA 1
ATOM 668 C C . ILE A 1 90 ? -2.228 10.532 -3.790 1.00 83.69 90 ILE A C 1
ATOM 670 O O . ILE A 1 90 ? -3.217 10.498 -3.062 1.00 83.69 90 ILE A O 1
ATOM 674 N N . ILE A 1 91 ? -0.989 10.569 -3.293 1.00 84.06 91 ILE A N 1
ATOM 675 C CA . ILE A 1 91 ? -0.710 10.551 -1.850 1.00 84.06 91 ILE A CA 1
ATOM 676 C C . ILE A 1 91 ? -1.267 11.800 -1.174 1.00 84.06 91 ILE A C 1
ATOM 678 O O . ILE A 1 91 ? -1.952 11.684 -0.159 1.00 84.06 91 ILE A O 1
ATOM 682 N N . VAL A 1 92 ? -1.026 12.985 -1.741 1.00 83.19 92 VAL A N 1
ATOM 683 C CA . VAL A 1 92 ? -1.591 14.237 -1.217 1.00 83.19 92 VAL A CA 1
ATOM 684 C C . VAL A 1 92 ? -3.118 14.169 -1.218 1.00 83.19 92 VAL A C 1
ATOM 686 O O . VAL A 1 92 ? -3.741 14.472 -0.201 1.00 83.19 92 VAL A O 1
ATOM 689 N N . GLY A 1 93 ? -3.724 13.699 -2.311 1.00 82.69 93 GLY A N 1
ATOM 690 C CA . GLY A 1 93 ? -5.168 13.495 -2.412 1.00 82.69 93 GLY A CA 1
ATOM 691 C C . GLY A 1 93 ? -5.709 12.539 -1.345 1.00 82.69 93 GLY A C 1
ATOM 692 O O . GLY A 1 93 ? -6.678 12.867 -0.665 1.00 82.69 93 GLY A O 1
ATOM 693 N N . LEU A 1 94 ? -5.057 11.393 -1.136 1.00 79.38 94 LEU A N 1
ATOM 694 C CA . LEU A 1 94 ? -5.430 10.411 -0.114 1.00 79.38 94 LEU A CA 1
ATOM 695 C C . LEU A 1 94 ? -5.325 10.982 1.299 1.00 79.38 94 LEU A C 1
ATOM 697 O O . LEU A 1 94 ? -6.235 10.778 2.101 1.00 79.38 94 LEU A O 1
ATOM 701 N N . VAL A 1 95 ? -4.254 11.718 1.606 1.00 80.69 95 VAL A N 1
ATOM 702 C CA . VAL A 1 95 ? -4.091 12.381 2.907 1.00 80.69 95 VAL A CA 1
ATOM 703 C C . VAL A 1 95 ? -5.202 13.412 3.114 1.00 80.69 95 VAL A C 1
ATOM 705 O O . VAL A 1 95 ? -5.833 13.413 4.169 1.00 80.69 95 VAL A O 1
ATOM 708 N N . LEU A 1 96 ? -5.508 14.238 2.110 1.00 81.75 96 LEU A N 1
ATOM 709 C CA . LEU A 1 96 ? -6.599 15.214 2.188 1.00 81.75 96 LEU A CA 1
ATOM 710 C C . LEU A 1 96 ? -7.958 14.542 2.410 1.00 81.75 96 LEU A C 1
ATOM 712 O O . LEU A 1 96 ? -8.705 14.963 3.293 1.00 81.75 96 LEU A O 1
ATOM 716 N N . VAL A 1 97 ? -8.267 13.479 1.661 1.00 78.69 97 VAL A N 1
ATOM 717 C CA . VAL A 1 97 ? -9.509 12.706 1.825 1.00 78.69 97 VAL A CA 1
ATOM 718 C C . VAL A 1 97 ? -9.582 12.094 3.220 1.00 78.69 97 VAL A C 1
ATOM 720 O O . VAL A 1 97 ? -10.623 12.183 3.867 1.00 78.69 97 VAL A O 1
ATOM 723 N N . LEU A 1 98 ? -8.485 11.526 3.720 1.00 75.19 98 LEU A N 1
ATOM 724 C CA . LEU A 1 98 ? -8.425 10.944 5.056 1.00 75.19 98 LEU A CA 1
ATOM 725 C C . LEU A 1 98 ? -8.709 11.996 6.138 1.00 75.19 98 LEU A C 1
ATOM 727 O O . LEU A 1 98 ? -9.595 11.797 6.969 1.00 75.19 98 LEU A O 1
ATOM 731 N N . TYR A 1 99 ? -8.018 13.140 6.100 1.00 75.88 99 TYR A N 1
ATOM 732 C CA . TYR A 1 99 ? -8.263 14.241 7.038 1.00 75.88 99 TYR A CA 1
ATOM 733 C C . TYR A 1 99 ? -9.685 14.792 6.914 1.00 75.88 99 TYR A C 1
ATOM 735 O O . TYR A 1 99 ? -10.303 15.106 7.930 1.00 75.88 99 TYR A O 1
ATOM 743 N N . PHE A 1 100 ? -10.237 14.861 5.702 1.00 77.88 100 PHE A N 1
ATOM 744 C CA . PHE A 1 100 ? -11.614 15.288 5.471 1.00 77.88 100 PHE A CA 1
ATOM 745 C C . PHE A 1 100 ? -12.636 14.318 6.077 1.00 77.88 100 PHE A C 1
ATOM 747 O O . PHE A 1 100 ? -13.568 14.759 6.752 1.00 77.88 100 PHE A O 1
ATOM 754 N N . VAL A 1 101 ? -12.461 13.007 5.887 1.00 72.88 101 VAL A N 1
ATOM 755 C CA . VAL A 1 101 ? -13.331 11.973 6.477 1.00 72.88 101 VAL A CA 1
ATOM 756 C C . VAL A 1 101 ? -13.301 12.062 8.000 1.00 72.88 101 VAL A C 1
ATOM 758 O O . VAL A 1 101 ? -14.354 12.070 8.638 1.00 72.88 101 VAL A O 1
ATOM 761 N N . VAL A 1 102 ? -12.112 12.204 8.587 1.00 73.06 102 VAL A N 1
ATOM 762 C CA . VAL A 1 102 ? -11.956 12.323 10.041 1.00 73.06 102 VAL A CA 1
ATOM 763 C C . VAL A 1 102 ? -12.541 13.633 10.568 1.00 73.06 102 VAL A C 1
ATOM 765 O O . VAL A 1 102 ? -13.216 13.633 11.595 1.00 73.06 102 VAL A O 1
ATOM 768 N N . TRP A 1 103 ? -12.348 14.743 9.855 1.00 73.62 103 TRP A N 1
ATOM 769 C CA . TRP A 1 103 ? -12.949 16.033 10.196 1.00 73.62 103 TRP A CA 1
ATOM 770 C C . TRP A 1 103 ? -14.479 15.978 10.157 1.00 73.62 103 TRP A C 1
ATOM 772 O O . TRP A 1 103 ? -15.141 16.455 11.081 1.00 73.62 103 TRP A O 1
ATOM 782 N N . ARG A 1 104 ? -15.052 15.348 9.124 1.00 72.62 104 ARG A N 1
ATOM 783 C CA . ARG A 1 104 ? -16.500 15.146 9.005 1.00 72.62 104 ARG A CA 1
ATOM 784 C C . ARG A 1 104 ? -17.037 14.269 10.135 1.00 72.62 104 ARG A C 1
ATOM 786 O O . ARG A 1 104 ? -18.078 14.598 10.701 1.00 72.62 104 ARG A O 1
ATOM 793 N N . ALA A 1 105 ? -16.321 13.203 10.493 1.00 66.38 105 ALA A N 1
ATOM 794 C CA . ALA A 1 105 ? -16.670 12.349 11.625 1.00 66.38 105 ALA A CA 1
ATOM 795 C C . ALA A 1 105 ? -16.621 13.118 12.960 1.00 66.38 105 ALA A C 1
ATOM 797 O O . ALA A 1 105 ? -17.545 13.007 13.759 1.00 66.38 105 ALA A O 1
ATOM 798 N N . ALA A 1 106 ? -15.607 13.963 13.178 1.00 69.50 106 ALA A N 1
ATOM 799 C CA . ALA A 1 106 ? -15.508 14.807 14.372 1.00 69.50 106 ALA A CA 1
ATOM 800 C C . ALA A 1 106 ? -16.672 15.810 14.476 1.00 69.50 106 ALA A C 1
ATOM 802 O O . ALA A 1 106 ? -17.318 15.908 15.519 1.00 69.50 106 ALA A O 1
ATOM 803 N N . ARG A 1 107 ? -17.003 16.488 13.365 1.00 71.56 107 ARG A N 1
ATOM 804 C CA . ARG A 1 107 ? -18.143 17.419 13.263 1.00 71.56 107 ARG A CA 1
ATOM 805 C C . ARG A 1 107 ? -19.479 16.747 13.568 1.00 71.56 107 ARG A C 1
ATOM 807 O O . ARG A 1 107 ? -20.300 17.349 14.251 1.00 71.56 107 ARG A O 1
ATOM 814 N N . HIS A 1 108 ? -19.689 15.522 13.088 1.00 68.62 108 HIS A N 1
ATOM 815 C CA . HIS A 1 108 ? -20.902 14.752 13.377 1.00 68.62 108 HIS A CA 1
ATOM 816 C C . HIS A 1 108 ? -21.045 14.425 14.875 1.00 68.62 108 HIS A C 1
ATOM 818 O O . HIS A 1 108 ? -22.158 14.298 15.373 1.00 68.62 108 HIS A O 1
ATOM 824 N N . ASN A 1 109 ? -19.930 14.348 15.605 1.00 61.59 109 ASN A N 1
ATOM 825 C CA . ASN A 1 109 ? -19.908 14.045 17.038 1.00 61.59 109 ASN A CA 1
ATOM 826 C C . ASN A 1 109 ? -19.925 15.286 17.937 1.00 61.59 109 ASN A C 1
ATOM 828 O O . ASN A 1 109 ? -19.897 15.146 19.155 1.00 61.59 109 ASN A O 1
ATOM 832 N N . GLY A 1 110 ? -19.932 16.494 17.362 1.00 65.56 110 GLY A N 1
ATOM 833 C CA . GLY A 1 110 ? -19.841 17.737 18.132 1.00 65.56 110 GLY A CA 1
ATOM 834 C C . GLY A 1 110 ? -18.514 17.909 18.887 1.00 65.56 110 GLY A C 1
ATOM 835 O O . GLY A 1 110 ? -18.432 18.752 19.774 1.00 65.56 110 GLY A O 1
ATOM 836 N N . GLU A 1 111 ? -17.481 17.128 18.551 1.00 68.62 111 GLU A N 1
ATOM 837 C CA . GLU A 1 111 ? -16.153 17.194 19.172 1.00 68.62 111 GLU A CA 1
ATOM 838 C C . GLU A 1 111 ? -15.179 18.008 18.300 1.00 68.62 111 GLU A C 1
ATOM 840 O O . GLU A 1 111 ? -15.275 18.027 17.068 1.00 68.62 111 GLU A O 1
ATOM 845 N N . GLU A 1 112 ? -14.192 18.661 18.927 1.00 69.50 112 GLU A N 1
ATOM 846 C CA . GLU A 1 112 ? -13.103 19.293 18.179 1.00 69.50 112 GLU A CA 1
ATOM 847 C C . GLU A 1 112 ? -12.281 18.237 17.414 1.00 69.50 112 GLU A C 1
ATOM 849 O O . GLU A 1 112 ? -11.926 17.199 17.987 1.00 69.50 112 GLU A O 1
ATOM 854 N N . PRO A 1 113 ? -11.888 18.502 16.150 1.00 62.88 113 PRO A N 1
ATOM 855 C CA . PRO A 1 113 ? -11.148 17.548 15.324 1.00 62.88 113 PRO A CA 1
ATOM 856 C C . PRO A 1 113 ? -9.869 17.035 15.990 1.00 62.88 113 PRO A C 1
ATOM 858 O O . PRO A 1 113 ? -9.566 15.849 15.907 1.00 62.88 113 PRO A O 1
ATOM 861 N N . GLY A 1 114 ? -9.138 17.903 16.698 1.00 61.16 114 GLY A N 1
ATOM 862 C CA . GLY A 1 114 ? -7.912 17.524 17.403 1.00 61.16 114 GLY A CA 1
ATOM 863 C C . GLY A 1 114 ? -8.158 16.552 18.561 1.00 61.16 114 GLY A C 1
ATOM 864 O O . GLY A 1 114 ? -7.421 15.576 18.714 1.00 61.16 114 GLY A O 1
ATOM 865 N N . ALA A 1 115 ? -9.224 16.766 19.338 1.00 62.25 115 ALA A N 1
ATOM 866 C CA . ALA A 1 115 ? -9.613 15.880 20.435 1.00 62.25 115 ALA A CA 1
ATOM 867 C C . ALA A 1 115 ? -10.117 14.524 19.912 1.00 62.25 115 ALA A C 1
ATOM 869 O O . ALA A 1 115 ? -9.721 13.474 20.428 1.00 62.25 115 ALA A O 1
ATOM 870 N N . TYR A 1 116 ? -10.903 14.542 18.831 1.00 63.62 116 TYR A N 1
ATOM 871 C CA . TYR A 1 116 ? -11.407 13.341 18.168 1.00 63.62 116 TYR A CA 1
ATOM 872 C C . TYR A 1 116 ? -10.270 12.501 17.566 1.00 63.62 116 TYR A C 1
ATOM 874 O O . TYR A 1 116 ? -10.210 11.291 17.792 1.00 63.62 116 TYR A O 1
ATOM 882 N N . ILE A 1 117 ? -9.319 13.133 16.865 1.00 61.78 117 ILE A N 1
ATOM 883 C CA . ILE A 1 117 ? -8.131 12.467 16.307 1.00 61.78 117 ILE A CA 1
ATOM 884 C C . ILE A 1 117 ? -7.274 11.874 17.428 1.00 61.78 117 ILE A C 1
ATOM 886 O O . ILE A 1 117 ? -6.882 10.715 17.346 1.00 61.78 117 ILE A O 1
ATOM 890 N N . ARG A 1 118 ? -7.014 12.615 18.510 1.00 62.59 118 ARG A N 1
ATOM 891 C CA . ARG A 1 118 ? -6.199 12.116 19.629 1.00 62.59 118 ARG A CA 1
ATOM 892 C C . ARG A 1 118 ? -6.842 10.919 20.339 1.00 62.59 118 ARG A C 1
ATOM 894 O O . ARG A 1 118 ? -6.111 10.063 20.829 1.00 62.59 118 ARG A O 1
ATOM 901 N N . ARG A 1 119 ? -8.177 10.834 20.394 1.00 58.72 119 ARG A N 1
ATOM 902 C CA . ARG A 1 119 ? -8.897 9.718 21.038 1.00 58.72 119 ARG A CA 1
ATOM 903 C C . ARG A 1 119 ? -9.005 8.478 20.149 1.00 58.72 119 ARG A C 1
ATOM 905 O O . ARG A 1 119 ? -8.884 7.367 20.652 1.00 58.72 119 ARG A O 1
ATOM 912 N N . ASN A 1 120 ? -9.222 8.677 18.851 1.00 58.41 120 ASN A N 1
ATOM 913 C CA . ASN A 1 120 ? -9.626 7.622 17.915 1.00 58.41 120 ASN A CA 1
ATOM 914 C C . ASN A 1 120 ? -8.535 7.226 16.913 1.00 58.41 120 ASN A C 1
ATOM 916 O O . ASN A 1 120 ? -8.509 6.100 16.429 1.00 58.41 120 ASN A O 1
ATOM 920 N N . PHE A 1 121 ? -7.624 8.150 16.610 1.00 62.53 121 PHE A N 1
ATOM 921 C CA . PHE A 1 121 ? -6.607 8.022 15.572 1.00 62.53 121 PHE A CA 1
ATOM 922 C C . PHE A 1 121 ? -5.267 8.588 16.050 1.00 62.53 121 PHE A C 1
ATOM 924 O O . PHE A 1 121 ? -4.692 9.495 15.440 1.00 62.53 121 PHE A O 1
ATOM 931 N N . LEU A 1 122 ? -4.746 8.028 17.147 1.00 54.75 122 LEU A N 1
ATOM 932 C CA . LEU A 1 122 ? -3.475 8.441 17.763 1.00 54.75 122 LEU A CA 1
ATOM 933 C C . LEU A 1 122 ? -2.314 8.481 16.740 1.00 54.75 122 LEU A C 1
ATOM 935 O O . LEU A 1 122 ? -1.422 9.322 16.819 1.00 54.75 122 LEU A O 1
ATOM 939 N N . TYR A 1 123 ? -2.391 7.618 15.725 1.00 56.03 123 TYR A N 1
ATOM 940 C CA . TYR A 1 123 ? -1.466 7.486 14.594 1.00 56.03 123 TYR A CA 1
ATOM 941 C C . TYR A 1 123 ? -1.511 8.657 13.592 1.00 56.03 123 TYR A C 1
ATOM 943 O O . TYR A 1 123 ? -0.486 8.986 12.993 1.00 56.03 123 TYR A O 1
ATOM 951 N N . MET A 1 124 ? -2.673 9.297 13.405 1.00 57.16 124 MET A N 1
ATOM 952 C CA . MET A 1 124 ? -2.809 10.509 12.580 1.00 57.16 124 MET A CA 1
ATOM 953 C C . MET A 1 124 ? -2.391 11.767 13.343 1.00 57.16 124 MET A C 1
ATOM 955 O O . MET A 1 124 ? -1.884 12.709 12.740 1.00 57.16 124 MET A O 1
ATOM 959 N N . TYR A 1 125 ? -2.560 11.771 14.669 1.00 57.34 125 TYR A N 1
ATOM 960 C CA . TYR A 1 125 ? -2.209 12.914 15.514 1.00 57.34 125 TYR A CA 1
ATOM 961 C C . TYR A 1 125 ? -0.707 13.236 15.487 1.00 57.34 125 TYR A C 1
ATOM 963 O O . TYR A 1 125 ? -0.320 14.398 15.465 1.00 57.34 125 TYR A O 1
ATOM 971 N N . GLN A 1 126 ? 0.154 12.215 15.469 1.00 56.56 126 GLN A N 1
ATOM 972 C CA . GLN A 1 126 ? 1.607 12.392 15.587 1.00 56.56 126 GLN A CA 1
ATOM 973 C C . GLN A 1 126 ? 2.340 12.585 14.250 1.00 56.56 126 GLN A C 1
ATOM 975 O O . GLN A 1 126 ? 3.548 12.377 14.201 1.00 56.56 126 GLN A O 1
ATOM 980 N N . LEU A 1 127 ? 1.644 12.891 13.145 1.00 62.50 127 LEU A N 1
ATOM 981 C CA . LEU A 1 127 ? 2.222 12.922 11.784 1.00 62.50 127 LEU A CA 1
ATOM 982 C C . LEU A 1 127 ? 2.912 11.608 11.353 1.00 62.50 127 LEU A C 1
ATOM 984 O O . LEU A 1 127 ? 3.445 11.529 10.249 1.00 62.50 127 LEU A O 1
ATOM 988 N N . SER A 1 128 ? 2.874 10.553 12.178 1.00 68.88 128 SER A N 1
ATOM 989 C CA . SER A 1 128 ? 3.587 9.297 11.937 1.00 68.88 128 SER A CA 1
ATOM 990 C C . SER A 1 128 ? 3.082 8.602 10.678 1.00 68.88 128 SER A C 1
ATOM 992 O O . SER A 1 128 ? 3.883 8.037 9.943 1.00 68.88 128 SER A O 1
ATOM 994 N N . LEU A 1 129 ? 1.779 8.697 10.387 1.00 71.12 129 LEU A N 1
ATOM 995 C CA . LEU A 1 129 ? 1.209 8.176 9.145 1.00 71.12 129 LEU A CA 1
ATOM 996 C C . LEU A 1 129 ? 1.717 8.933 7.909 1.00 71.12 129 LEU A C 1
ATOM 998 O O . LEU A 1 129 ? 2.094 8.311 6.923 1.00 71.12 129 LEU A O 1
ATOM 1002 N N . VAL A 1 130 ? 1.741 10.269 7.964 1.00 74.31 130 VAL A N 1
ATOM 1003 C CA . VAL A 1 130 ? 2.207 11.106 6.847 1.00 74.31 130 VAL A CA 1
ATOM 1004 C C . VAL A 1 130 ? 3.700 10.882 6.608 1.00 74.31 130 VAL A C 1
ATOM 1006 O O . VAL A 1 130 ? 4.117 10.704 5.469 1.00 74.31 130 VAL A O 1
ATOM 1009 N N . SER A 1 131 ? 4.496 10.826 7.676 1.00 81.12 131 SER A N 1
ATOM 1010 C CA . SER A 1 131 ? 5.929 10.538 7.602 1.00 81.12 131 SER A CA 1
ATOM 1011 C C . SER A 1 131 ? 6.214 9.135 7.054 1.00 81.12 131 SER A C 1
ATOM 1013 O O . SER A 1 131 ? 7.076 8.997 6.190 1.00 81.12 131 SER A O 1
ATOM 1015 N N . ASP A 1 132 ? 5.467 8.113 7.484 1.00 83.31 132 ASP A N 1
ATOM 1016 C CA . ASP A 1 132 ? 5.589 6.745 6.963 1.00 83.31 132 ASP A CA 1
ATOM 1017 C C . ASP A 1 132 ? 5.241 6.668 5.467 1.00 83.31 132 ASP A C 1
ATOM 1019 O O . ASP A 1 132 ? 6.000 6.107 4.676 1.00 83.31 132 ASP A O 1
ATOM 1023 N N . LEU A 1 133 ? 4.136 7.300 5.052 1.00 83.31 133 LEU A N 1
ATOM 1024 C CA . LEU A 1 133 ? 3.736 7.377 3.643 1.00 83.31 133 LEU A CA 1
ATOM 1025 C C . LEU A 1 133 ? 4.774 8.114 2.791 1.00 83.31 133 LEU A C 1
ATOM 1027 O O . LEU A 1 133 ? 5.093 7.656 1.694 1.00 83.31 133 LEU A O 1
ATOM 1031 N N . LEU A 1 134 ? 5.334 9.218 3.293 1.00 86.50 134 LEU A N 1
ATOM 1032 C CA . LEU A 1 134 ? 6.403 9.951 2.613 1.00 86.50 134 LEU A CA 1
ATOM 1033 C C . LEU A 1 134 ? 7.668 9.103 2.471 1.00 86.50 134 LEU A C 1
ATOM 1035 O O . LEU A 1 134 ? 8.259 9.085 1.396 1.00 86.50 134 LEU A O 1
ATOM 1039 N N . MET A 1 135 ? 8.066 8.361 3.507 1.00 89.19 135 MET A N 1
ATOM 1040 C CA . MET A 1 135 ? 9.221 7.460 3.428 1.00 89.19 135 MET A CA 1
ATOM 1041 C C . MET A 1 135 ? 9.010 6.356 2.388 1.00 89.19 135 MET A C 1
ATOM 1043 O O . MET A 1 135 ? 9.903 6.090 1.580 1.00 89.19 135 MET A O 1
ATOM 1047 N N . LYS A 1 136 ? 7.816 5.756 2.353 1.00 90.81 136 LYS A N 1
ATOM 1048 C CA . LYS A 1 136 ? 7.449 4.740 1.354 1.00 90.81 136 LYS A CA 1
ATOM 1049 C C . LYS A 1 136 ? 7.435 5.323 -0.058 1.00 90.81 136 LYS A C 1
ATOM 1051 O O . LYS A 1 136 ? 7.992 4.718 -0.969 1.00 90.81 136 LYS A O 1
ATOM 1056 N N . PHE A 1 137 ? 6.896 6.528 -0.230 1.00 90.62 137 PHE A N 1
ATOM 1057 C CA . PHE A 1 137 ? 6.936 7.259 -1.496 1.00 90.62 137 PHE A CA 1
ATOM 1058 C C . PHE A 1 137 ? 8.361 7.549 -1.970 1.00 90.62 137 PHE A C 1
ATOM 1060 O O . PHE A 1 137 ? 8.693 7.228 -3.108 1.00 90.62 137 PHE A O 1
ATOM 1067 N N . ILE A 1 138 ? 9.210 8.113 -1.105 1.00 90.50 138 ILE A N 1
ATOM 1068 C CA . ILE A 1 138 ? 10.606 8.432 -1.432 1.00 90.50 138 ILE A CA 1
ATOM 1069 C C . ILE A 1 138 ? 11.346 7.161 -1.848 1.00 90.50 138 ILE A C 1
ATOM 1071 O O . ILE A 1 138 ? 12.059 7.170 -2.848 1.00 90.50 138 ILE A O 1
ATOM 1075 N N . CYS A 1 139 ? 11.137 6.052 -1.136 1.00 92.75 139 CYS A N 1
ATOM 1076 C CA . CYS A 1 139 ? 11.719 4.763 -1.493 1.00 92.75 139 CYS A CA 1
ATOM 1077 C C . CYS A 1 139 ? 11.308 4.320 -2.908 1.00 92.75 139 CYS A C 1
ATOM 1079 O O . CYS A 1 139 ? 12.177 4.025 -3.728 1.00 92.75 139 CYS A O 1
ATOM 1081 N N . LEU A 1 140 ? 10.011 4.340 -3.233 1.00 91.19 140 LEU A N 1
ATOM 1082 C CA . LEU A 1 140 ? 9.526 3.960 -4.567 1.00 91.19 140 LEU A CA 1
ATOM 1083 C C . LEU A 1 140 ? 10.012 4.916 -5.665 1.00 91.19 140 LEU A C 1
ATOM 1085 O O . LEU A 1 140 ? 10.405 4.467 -6.742 1.00 91.19 140 LEU A O 1
ATOM 1089 N N . ALA A 1 141 ? 10.038 6.222 -5.392 1.00 88.75 141 ALA A N 1
ATOM 1090 C CA . ALA A 1 141 ? 10.542 7.224 -6.324 1.00 88.75 141 ALA A CA 1
ATOM 1091 C C . ALA A 1 141 ? 12.032 7.011 -6.625 1.00 88.75 141 ALA A C 1
ATOM 1093 O O . ALA A 1 141 ? 12.435 7.045 -7.785 1.00 88.75 141 ALA A O 1
ATOM 1094 N N . LEU A 1 142 ? 12.845 6.720 -5.605 1.00 90.50 142 LEU A N 1
ATOM 1095 C CA . LEU A 1 142 ? 14.264 6.410 -5.785 1.00 90.50 142 LEU A CA 1
ATOM 1096 C C . LEU A 1 142 ? 14.471 5.118 -6.578 1.00 90.50 142 LEU A C 1
ATOM 1098 O O . LEU A 1 142 ? 15.361 5.078 -7.421 1.00 90.50 142 LEU A O 1
ATOM 1102 N N . LEU A 1 143 ? 13.644 4.089 -6.373 1.00 90.25 143 LEU A N 1
ATOM 1103 C CA . LEU A 1 143 ? 13.713 2.856 -7.168 1.00 90.25 143 LEU A CA 1
ATOM 1104 C C . LEU A 1 143 ? 13.391 3.101 -8.646 1.00 90.25 143 LEU A C 1
ATOM 1106 O O . LEU A 1 143 ? 14.072 2.548 -9.510 1.00 90.25 143 LEU A O 1
ATOM 1110 N N . LEU A 1 144 ? 12.404 3.952 -8.944 1.00 87.50 144 LEU A N 1
ATOM 1111 C CA . LEU A 1 144 ? 12.109 4.373 -10.318 1.00 87.50 144 LEU A CA 1
ATOM 1112 C C . LEU A 1 144 ? 13.267 5.168 -10.934 1.00 87.50 144 LEU A C 1
ATOM 1114 O O . LEU A 1 144 ? 13.655 4.910 -12.074 1.00 87.50 144 LEU A O 1
ATOM 1118 N N . LEU A 1 145 ? 13.838 6.117 -10.188 1.00 87.31 145 LEU A N 1
ATOM 1119 C CA . LEU A 1 145 ? 14.960 6.934 -10.659 1.00 87.31 145 LEU A CA 1
ATOM 1120 C C . LEU A 1 145 ? 16.238 6.111 -10.857 1.00 87.31 145 LEU A C 1
ATOM 1122 O O . LEU A 1 145 ? 16.981 6.377 -11.795 1.00 87.31 145 LEU A O 1
ATOM 1126 N N . ALA A 1 146 ? 16.463 5.095 -10.024 1.00 88.31 146 ALA A N 1
ATOM 1127 C CA . ALA A 1 146 ? 17.614 4.195 -10.087 1.00 88.31 146 ALA A CA 1
ATOM 1128 C C . ALA A 1 146 ? 17.457 3.046 -11.100 1.00 88.31 146 ALA A C 1
ATOM 1130 O O . ALA A 1 146 ? 18.257 2.108 -11.084 1.00 88.31 146 ALA A O 1
ATOM 1131 N N . ASP A 1 147 ? 16.419 3.074 -11.943 1.00 85.06 147 ASP A N 1
ATOM 1132 C CA . ASP A 1 147 ? 16.162 2.038 -12.951 1.00 85.06 147 ASP A CA 1
ATOM 1133 C C . ASP A 1 147 ? 15.943 0.636 -12.367 1.00 85.06 147 ASP A C 1
ATOM 1135 O O . ASP A 1 147 ? 16.181 -0.391 -13.005 1.00 85.06 147 ASP A O 1
ATOM 1139 N N . LYS A 1 148 ? 15.445 0.581 -11.130 1.00 87.19 148 LYS A N 1
ATOM 1140 C CA . LYS A 1 148 ? 15.090 -0.650 -10.420 1.00 87.19 148 LYS A CA 1
ATOM 1141 C C . LYS A 1 148 ? 13.575 -0.812 -10.332 1.00 87.19 148 LYS A C 1
ATOM 1143 O O . LYS A 1 148 ? 13.054 -1.221 -9.299 1.00 87.19 148 LYS A O 1
ATOM 1148 N N . ALA A 1 149 ? 12.858 -0.542 -11.426 1.00 83.88 149 ALA A N 1
ATOM 1149 C CA . ALA A 1 149 ? 11.398 -0.671 -11.482 1.00 83.88 149 ALA A CA 1
ATOM 1150 C C . ALA A 1 149 ? 10.908 -2.083 -11.101 1.00 83.88 149 ALA A C 1
ATOM 1152 O O . ALA A 1 149 ? 9.907 -2.227 -10.407 1.00 83.88 149 ALA A O 1
ATOM 1153 N N . LEU A 1 150 ? 11.673 -3.126 -11.446 1.00 86.88 150 LEU A N 1
ATOM 1154 C CA . LEU A 1 150 ? 11.386 -4.514 -11.055 1.00 86.88 150 LEU A CA 1
ATOM 1155 C C . LEU A 1 150 ? 11.345 -4.725 -9.532 1.00 86.88 150 LEU A C 1
ATOM 1157 O O . LEU A 1 150 ? 10.733 -5.678 -9.059 1.00 86.88 150 LEU A O 1
ATOM 1161 N N . TRP A 1 151 ? 11.994 -3.857 -8.751 1.00 90.31 151 TRP A N 1
ATOM 1162 C CA . TRP A 1 151 ? 12.056 -3.969 -7.292 1.00 90.31 151 TRP A CA 1
ATOM 1163 C C . TRP A 1 151 ? 10.848 -3.327 -6.607 1.00 90.31 151 TRP A C 1
ATOM 1165 O O . TRP A 1 151 ? 10.642 -3.530 -5.415 1.00 90.31 151 TRP A O 1
ATOM 1175 N N . ILE A 1 152 ? 10.017 -2.592 -7.345 1.00 90.12 152 ILE A N 1
ATOM 1176 C CA . ILE A 1 152 ? 8.837 -1.918 -6.795 1.00 90.12 152 ILE A CA 1
ATOM 1177 C C . ILE A 1 152 ? 7.832 -2.942 -6.276 1.00 90.12 152 ILE A C 1
ATOM 1179 O O . ILE A 1 152 ? 7.385 -2.832 -5.139 1.00 90.12 152 ILE A O 1
ATOM 1183 N N . ALA A 1 153 ? 7.529 -3.977 -7.060 1.00 90.69 153 ALA A N 1
ATOM 1184 C CA . ALA A 1 153 ? 6.594 -5.022 -6.659 1.00 90.69 153 ALA A CA 1
ATOM 1185 C C . ALA A 1 153 ? 6.994 -5.754 -5.353 1.00 90.69 153 ALA A C 1
ATOM 1187 O O . ALA A 1 153 ? 6.184 -5.774 -4.420 1.00 90.69 153 ALA A O 1
ATOM 1188 N N . PRO A 1 154 ? 8.226 -6.286 -5.200 1.00 91.69 154 PRO A N 1
ATOM 1189 C CA . PRO A 1 154 ? 8.634 -6.908 -3.940 1.00 91.69 154 PRO A CA 1
ATOM 1190 C C . PRO A 1 154 ? 8.714 -5.904 -2.779 1.00 91.69 154 PRO A C 1
ATOM 1192 O O . PRO A 1 154 ? 8.402 -6.259 -1.642 1.00 91.69 154 PRO A O 1
ATOM 1195 N N . VAL A 1 155 ? 9.057 -4.637 -3.032 1.00 92.81 155 VAL A N 1
ATOM 1196 C CA . VAL A 1 155 ? 9.055 -3.595 -1.989 1.00 92.81 155 VAL A CA 1
ATOM 1197 C C . VAL A 1 155 ? 7.635 -3.265 -1.517 1.00 92.81 155 VAL A C 1
ATOM 1199 O O . VAL A 1 155 ? 7.421 -3.098 -0.318 1.00 92.81 155 VAL A O 1
ATOM 1202 N N . LEU A 1 156 ? 6.635 -3.267 -2.404 1.00 91.50 156 LEU A N 1
ATOM 1203 C CA . LEU A 1 156 ? 5.224 -3.119 -2.020 1.00 91.50 156 LEU A CA 1
ATOM 1204 C C . LEU A 1 156 ? 4.743 -4.273 -1.119 1.00 91.50 156 LEU A C 1
ATOM 1206 O O . LEU A 1 156 ? 4.023 -4.040 -0.141 1.00 91.50 156 LEU A O 1
ATOM 1210 N N . LEU A 1 157 ? 5.178 -5.510 -1.383 1.00 92.44 157 LEU A N 1
ATOM 1211 C CA . LEU A 1 157 ? 4.935 -6.640 -0.474 1.00 92.44 157 LEU A CA 1
ATOM 1212 C C . LEU A 1 157 ? 5.618 -6.437 0.885 1.00 92.44 157 LEU A C 1
ATOM 1214 O O . LEU A 1 157 ? 4.998 -6.669 1.925 1.00 92.44 157 LEU A O 1
ATOM 1218 N N . ALA A 1 158 ? 6.862 -5.955 0.896 1.00 91.62 158 ALA A N 1
ATOM 1219 C CA . ALA A 1 158 ? 7.575 -5.653 2.135 1.00 91.62 158 ALA A CA 1
ATOM 1220 C C . ALA A 1 158 ? 6.875 -4.547 2.948 1.00 91.62 158 ALA A C 1
ATOM 1222 O O . ALA A 1 158 ? 6.751 -4.664 4.166 1.00 91.62 158 ALA A O 1
ATOM 1223 N N . PHE A 1 159 ? 6.326 -3.519 2.295 1.00 91.56 159 PHE A N 1
ATOM 1224 C CA . PHE A 1 159 ? 5.507 -2.502 2.965 1.00 91.56 159 PHE A CA 1
ATOM 1225 C C . PHE A 1 159 ? 4.203 -3.071 3.528 1.00 91.56 159 PHE A C 1
ATOM 1227 O O . PHE A 1 159 ? 3.758 -2.643 4.592 1.00 91.56 159 PHE A O 1
ATOM 1234 N N . THR A 1 160 ? 3.608 -4.063 2.864 1.00 89.38 160 THR A N 1
ATOM 1235 C CA . THR A 1 160 ? 2.439 -4.782 3.397 1.00 89.38 160 THR A CA 1
ATOM 1236 C C . THR A 1 160 ? 2.802 -5.540 4.679 1.00 89.38 160 THR A C 1
ATOM 1238 O O . THR A 1 160 ? 2.064 -5.470 5.665 1.00 89.38 160 THR A O 1
ATOM 1241 N N . ALA A 1 161 ? 3.966 -6.199 4.704 1.00 87.38 161 ALA A N 1
ATOM 1242 C CA . ALA A 1 161 ? 4.494 -6.860 5.899 1.00 87.38 161 ALA A CA 1
ATOM 1243 C C . ALA A 1 161 ? 4.752 -5.867 7.044 1.00 87.38 161 ALA A C 1
ATOM 1245 O O . ALA A 1 161 ? 4.362 -6.116 8.184 1.00 87.38 161 ALA A O 1
ATOM 1246 N N . ASP A 1 162 ? 5.353 -4.719 6.735 1.00 86.50 162 ASP A N 1
ATOM 1247 C CA . ASP A 1 162 ? 5.595 -3.643 7.697 1.00 86.50 162 ASP A CA 1
ATOM 1248 C C . ASP A 1 162 ? 4.282 -3.145 8.332 1.00 86.50 162 ASP A C 1
ATOM 1250 O O . ASP A 1 162 ? 4.149 -3.113 9.559 1.00 86.50 162 ASP A O 1
ATOM 1254 N N . TYR A 1 163 ? 3.250 -2.880 7.523 1.00 82.75 163 TYR A N 1
ATOM 1255 C CA . TYR A 1 163 ? 1.931 -2.494 8.038 1.00 82.75 163 TYR A CA 1
ATOM 1256 C C . TYR A 1 163 ? 1.278 -3.569 8.915 1.00 82.75 163 TYR A C 1
ATOM 1258 O O . TYR A 1 163 ? 0.591 -3.235 9.889 1.00 82.75 163 TYR A O 1
ATOM 1266 N N . LEU A 1 164 ? 1.500 -4.848 8.604 1.00 81.50 164 LEU A N 1
ATOM 1267 C CA . LEU A 1 164 ? 1.039 -5.976 9.412 1.00 81.50 164 LEU A CA 1
ATOM 1268 C C . LEU A 1 164 ? 1.748 -6.042 10.770 1.00 81.50 164 LEU A C 1
ATOM 1270 O O . LEU A 1 164 ? 1.081 -6.200 11.796 1.00 81.50 164 LEU A O 1
ATOM 1274 N N . PHE A 1 165 ? 3.070 -5.864 10.816 1.00 79.12 165 PHE A N 1
ATOM 1275 C CA . PHE A 1 165 ? 3.809 -5.876 12.082 1.00 79.12 165 PHE A CA 1
ATOM 1276 C C . PHE A 1 165 ? 3.460 -4.691 12.973 1.00 79.12 165 PHE A C 1
ATOM 1278 O O . PHE A 1 165 ? 3.268 -4.869 14.182 1.00 79.12 165 PHE A O 1
ATOM 1285 N N . GLN A 1 166 ? 3.307 -3.507 12.381 1.00 73.50 166 GLN A N 1
ATOM 1286 C CA . GLN A 1 166 ? 2.933 -2.299 13.108 1.00 73.50 166 GLN A CA 1
ATOM 1287 C C . GLN A 1 166 ? 1.483 -2.346 13.632 1.00 73.50 166 GLN A C 1
ATOM 1289 O O . GLN A 1 166 ? 1.153 -1.570 14.525 1.00 73.50 166 GLN A O 1
ATOM 1294 N N . ALA A 1 167 ? 0.632 -3.259 13.131 1.00 66.25 167 ALA A N 1
ATOM 1295 C CA . ALA A 1 167 ? -0.783 -3.411 13.508 1.00 66.25 167 ALA A CA 1
ATOM 1296 C C . ALA A 1 167 ? -1.580 -2.092 13.450 1.00 66.25 167 ALA A C 1
ATOM 1298 O O . ALA A 1 167 ? -2.478 -1.852 14.256 1.00 66.25 167 ALA A O 1
ATOM 1299 N N . ARG A 1 168 ? -1.211 -1.214 12.508 1.00 67.31 168 ARG A N 1
ATOM 1300 C CA . ARG A 1 168 ? -1.811 0.118 12.346 1.00 67.31 168 ARG A CA 1
ATOM 1301 C C . ARG A 1 168 ? -3.021 0.065 11.427 1.00 67.31 168 ARG A C 1
ATOM 1303 O O . ARG A 1 168 ? -4.133 0.354 11.846 1.00 67.31 168 ARG A O 1
ATOM 1310 N N . LEU A 1 169 ? -2.779 -0.307 10.168 1.00 67.31 169 LEU A N 1
ATOM 1311 C CA . LEU A 1 169 ? -3.795 -0.265 9.118 1.00 67.31 169 LEU A CA 1
ATOM 1312 C C . LEU A 1 169 ? -4.743 -1.467 9.181 1.00 67.31 169 LEU A C 1
ATOM 1314 O O . LEU A 1 169 ? -5.908 -1.335 8.830 1.00 67.31 169 LEU A O 1
ATOM 1318 N N . PHE A 1 170 ? -4.261 -2.617 9.664 1.00 71.88 170 PHE A N 1
ATOM 1319 C CA . PHE A 1 170 ? -5.031 -3.855 9.764 1.00 71.88 170 PHE A CA 1
ATOM 1320 C C . PHE A 1 170 ? -5.401 -4.166 11.212 1.00 71.88 170 PHE A C 1
ATOM 1322 O O . PHE A 1 170 ? -4.539 -4.264 12.085 1.00 71.88 170 PHE A O 1
ATOM 1329 N N . THR A 1 171 ? -6.682 -4.412 11.466 1.00 70.31 171 THR A N 1
ATOM 1330 C CA . THR A 1 171 ? -7.202 -4.780 12.790 1.00 70.31 171 THR A CA 1
ATOM 1331 C C . THR A 1 171 ? -7.250 -6.298 12.952 1.00 70.31 171 THR A C 1
ATOM 1333 O O . THR A 1 171 ? -8.308 -6.894 13.174 1.00 70.31 171 THR A O 1
ATOM 1336 N N . LEU A 1 172 ? -6.097 -6.947 12.803 1.00 73.06 172 LEU A N 1
ATOM 1337 C CA . LEU A 1 172 ? -5.940 -8.397 12.931 1.00 73.06 172 LEU A CA 1
ATOM 1338 C C . LEU A 1 172 ? -5.335 -8.769 14.299 1.00 73.06 172 LEU A C 1
ATOM 1340 O O . LEU A 1 172 ? -4.622 -7.962 14.895 1.00 73.06 172 LEU A O 1
ATOM 1344 N N . PRO A 1 173 ? -5.587 -9.985 14.827 1.00 74.56 173 PRO A N 1
ATOM 1345 C CA . PRO A 1 173 ? -4.874 -10.485 16.002 1.00 74.56 173 PRO A CA 1
ATOM 1346 C C . PRO A 1 173 ? -3.369 -10.455 15.776 1.00 74.56 173 PRO A C 1
ATOM 1348 O O . PRO A 1 173 ? -2.911 -10.844 14.705 1.00 74.56 173 PRO A O 1
ATOM 1351 N N . SER A 1 174 ? -2.602 -10.112 16.807 1.00 73.44 174 SER A N 1
ATOM 1352 C CA . SER A 1 174 ? -1.138 -10.022 16.740 1.00 73.44 174 SER A CA 1
ATOM 1353 C C . SER A 1 174 ? -0.471 -11.273 16.155 1.00 73.44 174 SER A C 1
ATOM 1355 O O . SER A 1 174 ? 0.420 -11.149 15.323 1.00 73.44 174 SER A O 1
ATOM 1357 N N . LYS A 1 175 ? -0.940 -12.473 16.525 1.00 77.81 175 LYS A N 1
ATOM 1358 C CA . LYS A 1 175 ? -0.423 -13.751 16.001 1.00 77.81 175 LYS A CA 1
ATOM 1359 C C . LYS A 1 175 ? -0.689 -13.930 14.502 1.00 77.81 175 LYS A C 1
ATOM 1361 O O . LYS A 1 175 ? 0.194 -14.359 13.770 1.00 77.81 175 LYS A O 1
ATOM 1366 N N . VAL A 1 176 ? -1.892 -13.572 14.048 1.00 80.44 176 VAL A N 1
ATOM 1367 C CA . VAL A 1 176 ? -2.291 -13.677 12.634 1.00 80.44 176 VAL A CA 1
ATOM 1368 C C . VAL A 1 176 ? -1.572 -12.617 11.806 1.00 80.44 176 VAL A C 1
ATOM 1370 O O . VAL A 1 176 ? -1.044 -12.927 10.745 1.00 80.44 176 VAL A O 1
ATOM 1373 N N . ALA A 1 177 ? -1.494 -11.386 12.316 1.00 81.56 177 ALA A N 1
ATOM 1374 C CA . ALA A 1 177 ? -0.781 -10.296 11.667 1.00 81.56 177 ALA A CA 1
ATOM 1375 C C . ALA A 1 177 ? 0.717 -10.603 11.526 1.00 81.56 177 ALA A C 1
ATOM 1377 O O . ALA A 1 177 ? 1.280 -10.389 10.460 1.00 81.56 177 ALA A O 1
ATOM 1378 N N . ALA A 1 178 ? 1.347 -11.176 12.558 1.00 81.31 178 ALA A N 1
ATOM 1379 C CA . ALA A 1 178 ? 2.745 -11.593 12.494 1.00 81.31 178 ALA A CA 1
ATOM 1380 C C . ALA A 1 178 ? 2.967 -12.730 11.484 1.00 81.31 178 ALA A C 1
ATOM 1382 O O . ALA A 1 178 ? 3.884 -12.640 10.675 1.00 81.31 178 ALA A O 1
ATOM 1383 N N . ALA A 1 179 ? 2.115 -13.762 11.483 1.00 86.88 179 ALA A N 1
ATOM 1384 C CA . ALA A 1 179 ? 2.218 -14.868 10.529 1.00 86.88 179 ALA A CA 1
ATOM 1385 C C . ALA A 1 179 ? 2.051 -14.393 9.075 1.00 86.88 179 ALA A C 1
ATOM 1387 O O . ALA A 1 179 ? 2.861 -14.736 8.215 1.00 86.88 179 ALA A O 1
ATOM 1388 N N . LEU A 1 180 ? 1.046 -13.551 8.808 1.00 87.94 180 LEU A N 1
ATOM 1389 C CA . LEU A 1 180 ? 0.844 -12.942 7.491 1.00 87.94 180 LEU A CA 1
ATOM 1390 C C . LEU A 1 180 ? 1.985 -11.988 7.122 1.00 87.94 180 LEU A C 1
ATOM 1392 O O . LEU A 1 180 ? 2.371 -11.938 5.960 1.00 87.94 180 LEU A O 1
ATOM 1396 N N . GLY A 1 181 ? 2.547 -11.260 8.091 1.00 87.31 181 GLY A N 1
ATOM 1397 C CA . GLY A 1 181 ? 3.683 -10.364 7.876 1.00 87.31 181 GLY A CA 1
ATOM 1398 C C . GLY A 1 181 ? 4.937 -11.127 7.453 1.00 87.31 181 GLY A C 1
ATOM 1399 O O . GLY A 1 181 ? 5.571 -10.764 6.465 1.00 87.31 181 GLY A O 1
ATOM 1400 N N . VAL A 1 182 ? 5.250 -12.235 8.133 1.00 90.62 182 VAL A N 1
ATOM 1401 C CA . VAL A 1 182 ? 6.346 -13.139 7.743 1.00 90.62 182 VAL A CA 1
ATOM 1402 C C . VAL A 1 182 ? 6.098 -13.711 6.350 1.00 90.62 182 VAL A C 1
ATOM 1404 O O . VAL A 1 182 ? 6.997 -13.677 5.518 1.00 90.62 182 VAL A O 1
ATOM 1407 N N . LEU A 1 183 ? 4.871 -14.153 6.060 1.00 92.06 183 LEU A N 1
ATOM 1408 C CA . LEU A 1 183 ? 4.506 -14.655 4.735 1.00 92.06 183 LEU A CA 1
ATOM 1409 C C . LEU A 1 183 ? 4.681 -13.587 3.641 1.00 92.06 183 LEU A C 1
ATOM 1411 O O . LEU A 1 183 ? 5.253 -13.884 2.595 1.00 92.06 183 LEU A O 1
ATOM 1415 N N . CYS A 1 184 ? 4.269 -12.340 3.887 1.00 92.06 184 CYS A N 1
ATOM 1416 C CA . CYS A 1 184 ? 4.471 -11.226 2.954 1.00 92.06 184 CYS A CA 1
ATOM 1417 C C . CYS A 1 184 ? 5.961 -10.941 2.718 1.00 92.06 184 CYS A C 1
ATOM 1419 O O . CYS A 1 184 ? 6.363 -10.715 1.579 1.00 92.06 184 CYS A O 1
ATOM 1421 N N . LEU A 1 185 ? 6.792 -11.001 3.763 1.00 91.81 185 LEU A N 1
ATOM 1422 C CA . LEU A 1 185 ? 8.249 -10.870 3.646 1.00 91.81 185 LEU A CA 1
ATOM 14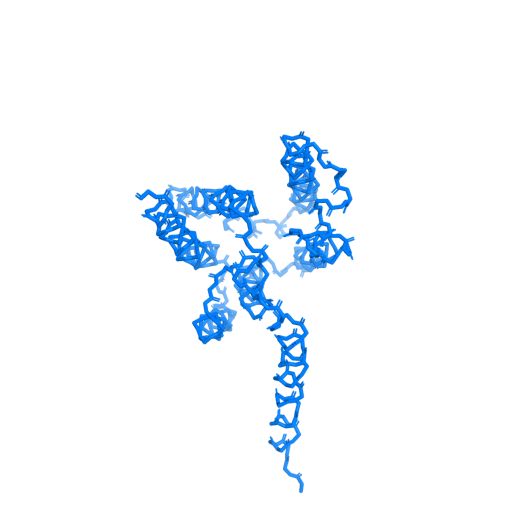23 C C . LEU A 1 185 ? 8.872 -12.012 2.838 1.00 91.81 185 LEU A C 1
ATOM 1425 O O . LEU A 1 185 ? 9.726 -11.767 1.989 1.00 91.81 185 LEU A O 1
ATOM 1429 N N . SER A 1 186 ? 8.438 -13.252 3.066 1.00 92.88 186 SER A N 1
ATOM 1430 C CA . SER A 1 186 ? 8.902 -14.409 2.296 1.00 92.88 186 SER A CA 1
ATOM 1431 C C . SER A 1 186 ? 8.510 -14.296 0.822 1.00 92.88 186 SER A C 1
ATOM 1433 O O . SER A 1 186 ? 9.343 -14.554 -0.045 1.00 92.88 186 SER A O 1
ATOM 1435 N N . LEU A 1 187 ? 7.283 -13.856 0.525 1.00 92.62 187 LEU A N 1
ATOM 1436 C CA . LEU A 1 187 ? 6.838 -13.599 -0.846 1.00 92.62 187 LEU A CA 1
ATOM 1437 C C . LEU A 1 187 ? 7.606 -12.440 -1.490 1.00 92.62 187 LEU A C 1
ATOM 1439 O O . LEU A 1 187 ? 7.978 -12.552 -2.653 1.00 92.62 187 LEU A O 1
ATOM 1443 N N . ALA A 1 188 ? 7.904 -11.371 -0.745 1.00 91.75 188 ALA A N 1
ATOM 1444 C CA . ALA A 1 188 ? 8.740 -10.271 -1.222 1.00 91.75 188 ALA A CA 1
ATOM 1445 C C . ALA A 1 188 ? 10.148 -10.758 -1.595 1.00 91.75 188 ALA A C 1
ATOM 1447 O O . ALA A 1 188 ? 10.639 -10.456 -2.681 1.00 91.75 188 ALA A O 1
ATOM 1448 N N . ALA A 1 189 ? 10.780 -11.551 -0.724 1.00 92.19 189 ALA A N 1
ATOM 1449 C CA . ALA A 1 189 ? 12.103 -12.121 -0.971 1.00 92.19 189 ALA A CA 1
ATOM 1450 C C . ALA A 1 189 ? 12.098 -13.082 -2.169 1.00 92.19 189 ALA A C 1
ATOM 1452 O O . ALA A 1 189 ? 12.996 -13.026 -3.008 1.00 92.19 189 ALA A O 1
ATOM 1453 N N . TYR A 1 190 ? 11.067 -13.921 -2.287 1.00 92.31 190 TYR A N 1
ATOM 1454 C CA . TYR A 1 190 ? 10.884 -14.808 -3.433 1.00 92.31 190 TYR A CA 1
ATOM 1455 C C . TYR A 1 190 ? 10.700 -14.021 -4.736 1.00 92.31 190 TYR A C 1
ATOM 1457 O O . TYR A 1 190 ? 11.391 -14.280 -5.719 1.00 92.31 190 TYR A O 1
ATOM 1465 N N . GLN A 1 191 ? 9.818 -13.019 -4.736 1.00 91.69 191 GLN A N 1
ATOM 1466 C CA . GLN A 1 191 ? 9.559 -12.177 -5.901 1.00 91.69 191 GLN A CA 1
ATOM 1467 C C . GLN A 1 191 ? 10.811 -11.403 -6.333 1.00 91.69 191 GLN A C 1
ATOM 1469 O O . GLN A 1 191 ? 11.090 -11.305 -7.530 1.00 91.69 191 GLN A O 1
ATOM 1474 N N . PHE A 1 192 ? 11.592 -10.917 -5.367 1.00 91.62 192 PHE A N 1
ATOM 1475 C CA . PHE A 1 192 ? 12.887 -10.292 -5.610 1.00 91.62 192 PHE A CA 1
ATOM 1476 C C . PHE A 1 192 ? 13.890 -11.274 -6.232 1.00 91.62 192 PHE A C 1
ATOM 1478 O O . PHE A 1 192 ? 14.529 -10.939 -7.226 1.00 91.62 192 PHE A O 1
ATOM 1485 N N . TYR A 1 193 ? 13.997 -12.493 -5.693 1.00 91.38 193 TYR A N 1
ATOM 1486 C CA . TYR A 1 193 ? 14.919 -13.522 -6.185 1.00 91.38 193 TYR A CA 1
ATOM 1487 C C . TYR A 1 193 ? 14.601 -13.968 -7.618 1.00 91.38 193 TYR A C 1
ATOM 1489 O O . TYR A 1 193 ? 15.504 -14.130 -8.433 1.00 91.38 193 TYR A O 1
ATOM 1497 N N . VAL A 1 194 ? 13.316 -14.124 -7.944 1.00 90.44 194 VAL A N 1
ATOM 1498 C CA . VAL A 1 194 ? 12.850 -14.491 -9.293 1.00 90.44 194 VAL A CA 1
ATOM 1499 C C . VAL A 1 194 ? 12.938 -13.307 -10.272 1.00 90.44 194 VAL A C 1
ATOM 1501 O O . VAL A 1 194 ? 12.812 -13.493 -11.479 1.00 90.44 194 VAL A O 1
ATOM 1504 N N . GLY A 1 195 ? 13.169 -12.085 -9.781 1.00 84.44 195 GLY A N 1
ATOM 1505 C CA . GLY A 1 195 ? 13.232 -10.879 -10.610 1.00 84.44 195 GLY A CA 1
ATOM 1506 C C . GLY A 1 195 ? 11.881 -10.482 -11.211 1.00 84.44 195 GLY A C 1
ATOM 1507 O O . GLY A 1 195 ? 11.835 -9.809 -12.239 1.00 84.44 195 GLY A O 1
ATOM 1508 N N . SER A 1 196 ? 10.771 -10.902 -10.594 1.00 84.69 196 SER A N 1
ATOM 1509 C CA . SER A 1 196 ? 9.429 -10.634 -11.115 1.00 84.69 196 SER A CA 1
ATOM 1510 C C . SER A 1 196 ? 8.956 -9.233 -10.726 1.00 84.69 196 SER A C 1
ATOM 1512 O O . SER A 1 196 ? 8.653 -8.965 -9.564 1.00 84.69 196 SER A O 1
ATOM 1514 N N . GLY A 1 197 ? 8.8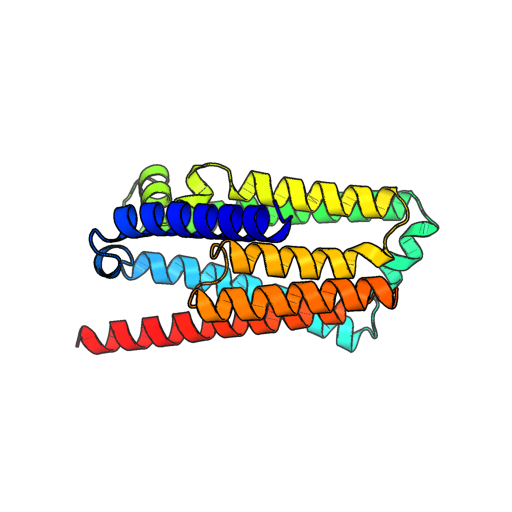16 -8.355 -11.720 1.00 83.06 197 GLY A N 1
ATOM 1515 C CA . GLY A 1 197 ? 8.243 -7.015 -11.554 1.00 83.06 197 GLY A CA 1
ATOM 1516 C C . GLY A 1 197 ? 6.713 -6.973 -11.473 1.00 83.06 197 GLY A C 1
ATOM 1517 O O . GLY A 1 197 ? 6.153 -5.883 -11.444 1.00 83.06 197 GLY A O 1
ATOM 1518 N N . SER A 1 198 ? 6.028 -8.124 -11.461 1.00 87.75 198 SER A N 1
ATOM 1519 C CA . SER A 1 198 ? 4.563 -8.171 -11.535 1.00 87.75 198 SER A CA 1
ATOM 1520 C C . SER A 1 198 ? 3.893 -7.543 -10.314 1.00 87.75 198 SER A C 1
ATOM 1522 O O . SER A 1 198 ? 4.097 -7.979 -9.179 1.00 87.75 198 SER A O 1
ATOM 1524 N N . LEU A 1 199 ? 3.023 -6.565 -10.557 1.00 87.44 199 LEU A N 1
ATOM 1525 C CA . LEU A 1 199 ? 2.234 -5.904 -9.516 1.00 87.44 199 LEU A CA 1
ATOM 1526 C C . LEU A 1 199 ? 1.053 -6.758 -9.020 1.00 87.44 199 LEU A C 1
ATOM 1528 O O . LEU A 1 199 ? 0.478 -6.459 -7.975 1.00 87.44 199 LEU A O 1
ATOM 1532 N N . LEU A 1 200 ? 0.712 -7.854 -9.704 1.00 88.19 200 LEU A N 1
ATOM 1533 C CA . LEU A 1 200 ? -0.409 -8.717 -9.317 1.00 88.19 200 LEU A CA 1
ATOM 1534 C C . LEU A 1 200 ? -0.225 -9.323 -7.925 1.00 88.19 200 LEU A C 1
ATOM 1536 O O . LEU A 1 200 ? -1.140 -9.279 -7.106 1.00 88.19 200 LEU A O 1
ATOM 1540 N N . LEU A 1 201 ? 0.960 -9.869 -7.640 1.00 89.62 201 LEU A N 1
ATOM 1541 C CA . LEU A 1 201 ? 1.241 -10.507 -6.355 1.00 89.62 201 LEU A CA 1
ATOM 1542 C C . LEU A 1 201 ? 1.103 -9.531 -5.165 1.00 89.62 201 LEU A C 1
ATOM 1544 O O . LEU A 1 201 ? 0.357 -9.863 -4.236 1.00 89.62 201 LEU A O 1
ATOM 1548 N N . PRO A 1 202 ? 1.730 -8.333 -5.166 1.00 90.25 202 PRO A N 1
ATOM 1549 C CA . PRO A 1 202 ? 1.520 -7.347 -4.105 1.00 90.25 202 PRO A CA 1
ATOM 1550 C C . PRO A 1 202 ? 0.064 -6.892 -3.989 1.00 90.25 202 PRO A C 1
ATOM 1552 O O . PRO A 1 202 ? -0.451 -6.839 -2.871 1.00 90.25 202 PRO A O 1
ATOM 1555 N N . LEU A 1 203 ? -0.618 -6.611 -5.106 1.00 89.25 203 LEU A N 1
ATOM 1556 C CA . LEU A 1 203 ? -2.005 -6.132 -5.085 1.00 89.25 203 LEU A CA 1
ATOM 1557 C C . LEU A 1 203 ? -2.960 -7.181 -4.503 1.00 89.25 203 LEU A C 1
ATOM 1559 O O . LEU A 1 203 ? -3.717 -6.875 -3.584 1.00 89.25 203 LEU A O 1
ATOM 1563 N N . LEU A 1 204 ? -2.883 -8.432 -4.964 1.00 89.25 204 LEU A N 1
ATOM 1564 C CA . LEU A 1 204 ? -3.731 -9.517 -4.462 1.00 89.25 204 LEU A CA 1
ATOM 1565 C C . LEU A 1 204 ? -3.458 -9.823 -2.988 1.00 89.25 204 LEU A C 1
ATOM 1567 O O . LEU A 1 204 ? -4.400 -10.017 -2.219 1.00 89.25 204 LEU A O 1
ATOM 1571 N N . THR A 1 205 ? -2.186 -9.833 -2.581 1.00 90.38 205 THR A N 1
ATOM 1572 C CA . THR A 1 205 ? -1.812 -10.090 -1.183 1.00 90.38 205 THR A CA 1
ATOM 1573 C C . THR A 1 205 ? -2.351 -8.989 -0.276 1.00 90.38 205 THR A C 1
ATOM 1575 O O . THR A 1 205 ? -2.988 -9.281 0.738 1.00 90.38 205 THR A O 1
ATOM 1578 N N . PHE A 1 206 ? -2.173 -7.724 -0.661 1.00 89.69 206 PHE A N 1
ATOM 1579 C CA . PHE A 1 206 ? -2.715 -6.597 0.089 1.00 89.69 206 PHE A CA 1
ATOM 1580 C C . PHE A 1 206 ? -4.247 -6.648 0.153 1.00 89.69 206 PHE A C 1
ATOM 1582 O O . PHE A 1 206 ? -4.812 -6.521 1.239 1.00 89.69 206 PHE A O 1
ATOM 1589 N N . SER A 1 207 ? -4.930 -6.887 -0.972 1.00 88.12 207 SER A N 1
ATOM 1590 C CA . SER A 1 207 ? -6.390 -7.027 -1.012 1.00 88.12 207 SER A CA 1
ATOM 1591 C C . SER A 1 207 ? -6.884 -8.158 -0.113 1.00 88.12 207 SER A C 1
ATOM 1593 O O . SER A 1 207 ? -7.842 -7.960 0.629 1.00 88.12 207 SER A O 1
ATOM 1595 N N . ALA A 1 208 ? -6.230 -9.321 -0.116 1.00 88.31 208 ALA A N 1
ATOM 1596 C CA . ALA A 1 208 ? -6.605 -10.442 0.744 1.00 88.31 208 ALA A CA 1
ATOM 1597 C C . ALA A 1 208 ? -6.478 -10.083 2.234 1.00 88.31 208 ALA A C 1
ATOM 1599 O O . ALA A 1 208 ? -7.403 -10.311 3.016 1.00 88.31 208 ALA A O 1
ATOM 1600 N N . VAL A 1 209 ? -5.364 -9.461 2.628 1.00 87.75 209 VAL A N 1
ATOM 1601 C CA . VAL A 1 209 ? -5.131 -9.021 4.012 1.00 87.75 209 VAL A CA 1
ATOM 1602 C C . VAL A 1 209 ? -6.130 -7.936 4.429 1.00 87.75 209 VAL A C 1
ATOM 1604 O O . VAL A 1 209 ? -6.713 -8.011 5.515 1.00 87.75 209 VAL A O 1
ATOM 1607 N N . ALA A 1 210 ? -6.372 -6.954 3.561 1.00 84.38 210 ALA A N 1
ATOM 1608 C CA . ALA A 1 210 ? -7.346 -5.893 3.786 1.00 84.38 210 ALA A CA 1
ATOM 1609 C C . ALA A 1 210 ? -8.771 -6.452 3.913 1.00 84.38 210 ALA A C 1
ATOM 1611 O O . ALA A 1 210 ? -9.492 -6.073 4.834 1.00 84.38 210 ALA A O 1
ATOM 1612 N N . GLY A 1 211 ? -9.150 -7.411 3.065 1.00 83.75 211 GLY A N 1
ATOM 1613 C CA . GLY A 1 211 ? -10.443 -8.092 3.121 1.00 83.75 211 GLY A CA 1
ATOM 1614 C C . GLY A 1 211 ? -10.639 -8.882 4.416 1.00 83.75 211 GLY A C 1
ATOM 1615 O O . GLY A 1 211 ? -11.694 -8.783 5.043 1.00 83.75 211 GLY A O 1
ATOM 1616 N N . LEU A 1 212 ? -9.611 -9.602 4.881 1.00 84.75 212 LEU A N 1
ATOM 1617 C CA . LEU A 1 212 ? -9.640 -10.297 6.176 1.00 84.75 212 LEU A CA 1
ATOM 1618 C C . LEU A 1 212 ? -9.788 -9.321 7.352 1.00 84.75 212 LEU A C 1
ATOM 1620 O O . LEU A 1 212 ? -10.554 -9.581 8.285 1.00 84.75 212 LEU A O 1
ATOM 1624 N N . SER A 1 213 ? -9.076 -8.192 7.310 1.00 81.50 213 SER A N 1
ATOM 1625 C CA . SER A 1 213 ? -9.183 -7.136 8.323 1.00 81.50 213 SER A CA 1
ATOM 1626 C C . SER A 1 213 ? -10.586 -6.523 8.353 1.00 81.50 213 SER A C 1
ATOM 1628 O O . SER A 1 213 ? -11.220 -6.490 9.412 1.00 81.50 213 SER A O 1
ATOM 1630 N N . ALA A 1 214 ? -11.099 -6.112 7.191 1.00 79.50 214 ALA A N 1
ATOM 1631 C CA . ALA A 1 214 ? -12.416 -5.505 7.052 1.00 79.50 214 ALA A CA 1
ATOM 1632 C C . ALA A 1 214 ? -13.537 -6.482 7.441 1.00 79.50 214 ALA A C 1
ATOM 1634 O O . ALA A 1 214 ? -14.429 -6.123 8.206 1.00 79.50 214 ALA A O 1
ATOM 1635 N N . GLY A 1 215 ? -13.468 -7.745 7.006 1.00 78.75 215 GLY A N 1
ATOM 1636 C CA . GLY A 1 215 ? -14.453 -8.773 7.357 1.00 78.75 215 GLY A CA 1
ATOM 1637 C C . GLY A 1 215 ? -14.545 -9.012 8.866 1.00 78.75 215 GLY A C 1
ATOM 1638 O O . GLY A 1 215 ? -15.638 -9.113 9.424 1.00 78.75 215 GLY A O 1
ATOM 1639 N N . ARG A 1 216 ? -13.406 -9.014 9.567 1.00 76.56 216 ARG A N 1
ATOM 1640 C CA . ARG A 1 216 ? -13.375 -9.108 11.032 1.00 76.56 216 ARG A CA 1
ATOM 1641 C C . ARG A 1 216 ? -13.983 -7.875 11.708 1.00 76.56 216 ARG A C 1
ATOM 1643 O O . ARG A 1 216 ? -14.672 -8.023 12.717 1.00 76.56 216 ARG A O 1
ATOM 1650 N N . LEU A 1 217 ? -13.733 -6.680 11.177 1.00 72.69 217 LEU A N 1
ATOM 1651 C CA . LEU A 1 217 ? -14.362 -5.441 11.646 1.00 72.69 217 LEU A CA 1
ATOM 1652 C C . LEU A 1 217 ? -15.882 -5.477 11.475 1.00 72.69 217 LEU A C 1
ATOM 1654 O O . LEU A 1 217 ? -16.594 -5.167 12.425 1.00 72.69 217 LEU A O 1
ATOM 1658 N N . VAL A 1 218 ? -16.378 -5.931 10.322 1.00 75.81 218 VAL A N 1
ATOM 1659 C CA . VAL A 1 218 ? -17.819 -6.093 10.066 1.00 75.81 218 VAL A CA 1
ATOM 1660 C C . VAL A 1 218 ? -18.441 -7.091 11.044 1.00 75.81 218 VAL A C 1
ATOM 1662 O O . VAL A 1 218 ? -19.498 -6.817 11.608 1.00 75.81 218 VAL A O 1
ATOM 1665 N N . LEU A 1 219 ? -17.787 -8.227 11.306 1.00 75.31 219 LEU A N 1
ATOM 1666 C CA . LEU A 1 219 ? -18.264 -9.197 12.301 1.00 75.31 219 LEU A CA 1
ATOM 1667 C C . LEU A 1 219 ? -18.341 -8.584 13.707 1.00 75.31 219 LEU A C 1
ATOM 1669 O O . LEU A 1 219 ? -19.316 -8.800 14.421 1.00 75.31 219 LEU A O 1
ATOM 1673 N N . ARG A 1 220 ? -17.347 -7.778 14.095 1.00 70.00 220 ARG A N 1
ATOM 1674 C CA . ARG A 1 220 ? -17.361 -7.060 15.379 1.00 70.00 220 ARG A CA 1
ATOM 1675 C C . ARG A 1 220 ? -18.474 -6.019 15.451 1.00 70.00 220 ARG A C 1
ATOM 1677 O O . ARG A 1 220 ? -19.143 -5.949 16.476 1.00 70.00 220 ARG A O 1
ATOM 1684 N N . TYR A 1 221 ? -18.694 -5.274 14.371 1.00 66.56 221 TYR A N 1
ATOM 1685 C CA . TYR A 1 221 ? -19.789 -4.312 14.268 1.00 66.56 221 TYR A CA 1
ATOM 1686 C C . TYR A 1 221 ? -21.146 -5.001 14.466 1.00 66.56 221 TYR A C 1
ATOM 1688 O O . TYR A 1 221 ? -21.944 -4.578 15.297 1.00 66.56 221 TYR A O 1
ATOM 1696 N N . ARG A 1 222 ? -21.381 -6.132 13.784 1.00 66.88 222 ARG A N 1
ATOM 1697 C CA . ARG A 1 222 ? -22.627 -6.908 13.929 1.00 66.88 222 ARG A CA 1
ATOM 1698 C C . ARG A 1 222 ? -22.839 -7.416 15.355 1.00 66.88 222 ARG A C 1
ATOM 1700 O O . ARG A 1 222 ? -23.953 -7.324 15.860 1.00 66.88 222 ARG A O 1
ATOM 1707 N N . ASN A 1 223 ? -21.783 -7.898 16.009 1.00 65.00 223 ASN A N 1
ATOM 1708 C CA . ASN A 1 223 ? -21.874 -8.399 17.380 1.00 65.00 223 ASN A CA 1
ATOM 1709 C C . ASN A 1 223 ? -22.157 -7.278 18.396 1.00 65.00 223 ASN A C 1
ATOM 1711 O O . ASN A 1 223 ? -22.902 -7.510 19.340 1.00 65.00 223 ASN A O 1
ATOM 1715 N N . GLN A 1 224 ? -21.620 -6.067 18.195 1.00 58.41 224 GLN A N 1
ATOM 1716 C CA . GLN A 1 224 ? -21.923 -4.912 19.053 1.00 58.41 224 GLN A CA 1
ATOM 1717 C C . GLN A 1 224 ? -23.373 -4.436 18.903 1.00 58.41 224 GLN A C 1
ATOM 1719 O O . GLN A 1 224 ? -24.028 -4.145 19.901 1.00 58.41 224 GLN A O 1
ATOM 1724 N N . VAL A 1 225 ? -23.901 -4.404 17.675 1.00 57.41 225 VAL A N 1
ATOM 1725 C CA . VAL A 1 225 ? -25.301 -4.022 17.417 1.00 57.41 225 VAL A CA 1
ATOM 1726 C C . VAL A 1 225 ? -26.282 -5.031 18.031 1.00 57.41 225 VAL A C 1
ATOM 1728 O O . VAL A 1 225 ? -27.338 -4.637 18.512 1.00 57.41 225 VAL A O 1
ATOM 1731 N N . GLN A 1 226 ?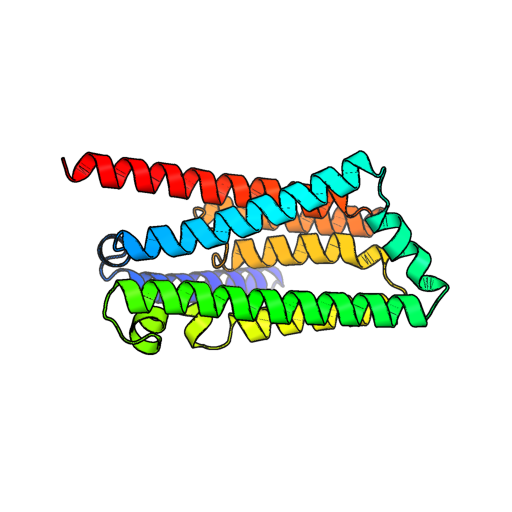 -25.928 -6.319 18.078 1.00 53.03 226 GLN A N 1
ATOM 1732 C CA . GLN A 1 226 ? -26.768 -7.358 18.687 1.00 53.03 226 GLN A CA 1
ATOM 1733 C C . GLN A 1 226 ? -26.779 -7.349 20.221 1.00 53.03 226 GLN A C 1
ATOM 1735 O O . GLN A 1 226 ? -27.726 -7.858 20.800 1.00 53.03 226 GLN A O 1
ATOM 1740 N N . THR A 1 227 ? -25.766 -6.788 20.887 1.00 50.50 227 THR A N 1
ATOM 1741 C CA . THR A 1 227 ? -25.717 -6.705 22.363 1.00 50.50 227 THR A CA 1
ATOM 1742 C C . THR A 1 227 ? -26.437 -5.489 22.955 1.00 50.50 227 THR A C 1
ATOM 1744 O O . THR A 1 227 ? -26.548 -5.387 24.173 1.00 50.50 227 THR A O 1
ATOM 1747 N N . VAL A 1 228 ? -26.875 -4.543 22.118 1.00 46.94 228 VAL A N 1
ATOM 1748 C CA . VAL A 1 228 ? -27.558 -3.298 22.536 1.00 46.94 228 VAL A CA 1
ATOM 1749 C C . VAL A 1 228 ? -29.093 -3.413 22.415 1.00 46.94 228 VAL A C 1
ATOM 1751 O O . VAL A 1 228 ? -29.818 -2.501 22.811 1.00 46.94 228 VAL A O 1
ATOM 1754 N N . HIS A 1 229 ? -29.597 -4.549 21.929 1.00 36.44 229 HIS A N 1
ATOM 1755 C CA . HIS A 1 229 ? -31.015 -4.920 21.916 1.00 36.44 229 HIS A CA 1
ATOM 1756 C C . HIS A 1 229 ? -31.260 -6.150 22.788 1.00 36.44 229 HIS A C 1
ATOM 1758 O O . HIS A 1 229 ? -32.398 -6.261 23.294 1.00 36.44 229 HIS A O 1
#